Protein AF-A0A973CEZ8-F1 (afdb_monomer)

pLDDT: mean 87.8, std 6.76, range [47.62, 94.81]

Sequence (241 aa):
MEDWKFYVILIGVVAALVGIYFREALKQAHIQKNASRRLIAYLNFWNKNILDWDVFSIVYVGEQWRDEILEACSKSGNTETILAIDEVYENKLKKLRDAIKNKDPNLKFDIQELSEKIKKLTPLFMGQFLDAQKVSKQNIIEGKTFISDEEAAALGVDVANRAIHIKLRLVSLIDNGTILLIHLSENREQLDISDYSDEIYQCVRVGVLMYQDFKPLKEQAEFVNTQSIFKLTLKNMVGGL

Radius of gyration: 24.84 Å; Cα contacts (8 Å, |Δi|>4): 196; chains: 1; bounding box: 61×34×85 Å

Foldseek 3Di:
DCVVVVVVVVVVVVVVVVVVLLVVLLVLLVLLQVLLVLQLVLLVVVVVVCVVVVVVVLLVLLQVLLVQLVVCCVPPVDPVSNVVSVVVSVVVLVVQLVCLLVVPVVPPDPPVVVLVVLVPCDPVNLVVLVVVLVVVLVCLQCCNNHHYLVSQVSLHDLSSVLSVLLSVLVNQLSVLVNVLSVVCNVCSPDDRRSVCSVSVSSNSVSSSNSSSSSVVNNVSSVVSNPDDSVRSSVCCSPPND

Structure (mmCIF, N/CA/C/O backbone):
data_AF-A0A973CEZ8-F1
#
_entry.id   AF-A0A973CEZ8-F1
#
loop_
_atom_site.group_PDB
_atom_site.id
_atom_site.type_symbol
_atom_site.label_atom_id
_atom_site.label_alt_id
_atom_site.label_comp_id
_atom_site.label_asym_id
_atom_site.label_entity_id
_atom_site.label_seq_id
_atom_site.pdbx_PDB_ins_code
_atom_site.Cartn_x
_atom_site.Cartn_y
_atom_site.Cartn_z
_atom_site.occupancy
_atom_site.B_iso_or_equiv
_atom_site.auth_seq_id
_atom_site.auth_comp_id
_atom_site.auth_asym_id
_atom_site.auth_atom_id
_atom_site.pdbx_PDB_model_num
ATOM 1 N N . MET A 1 1 ? 35.696 -7.881 -55.856 1.00 57.19 1 MET A N 1
ATOM 2 C CA . MET A 1 1 ? 34.235 -7.687 -56.055 1.00 57.19 1 MET A CA 1
ATOM 3 C C . MET A 1 1 ? 33.410 -8.455 -55.004 1.00 57.19 1 MET A C 1
ATOM 5 O O . MET A 1 1 ? 32.237 -8.731 -55.237 1.00 57.19 1 MET A O 1
ATOM 9 N N . GLU A 1 2 ? 34.000 -8.777 -53.843 1.00 63.28 2 GLU A N 1
ATOM 10 C CA . GLU A 1 2 ? 33.396 -9.622 -52.794 1.00 63.28 2 GLU A CA 1
ATOM 11 C C . GLU A 1 2 ? 33.109 -8.855 -51.491 1.00 63.28 2 GLU A C 1
ATOM 13 O O . GLU A 1 2 ? 32.200 -9.232 -50.756 1.00 63.28 2 GLU A O 1
ATOM 18 N N . ASP A 1 3 ? 33.774 -7.719 -51.259 1.00 74.75 3 ASP A N 1
ATOM 19 C CA . ASP A 1 3 ? 33.666 -6.958 -50.004 1.00 74.75 3 ASP A CA 1
ATOM 20 C C . ASP A 1 3 ? 32.258 -6.399 -49.749 1.00 74.75 3 ASP A C 1
ATOM 22 O O . ASP A 1 3 ? 31.767 -6.409 -48.623 1.00 74.75 3 ASP A O 1
ATOM 26 N N . TRP A 1 4 ? 31.540 -5.978 -50.797 1.00 85.69 4 TRP A N 1
ATOM 27 C CA . TRP A 1 4 ? 30.185 -5.429 -50.654 1.00 85.69 4 TRP A CA 1
ATOM 28 C C . TRP A 1 4 ? 29.174 -6.463 -50.135 1.00 85.69 4 TRP A C 1
ATOM 30 O O . TRP A 1 4 ? 28.251 -6.100 -49.408 1.00 85.69 4 TRP A O 1
ATOM 40 N N . LYS A 1 5 ? 29.360 -7.754 -50.452 1.00 85.38 5 LYS A N 1
ATOM 41 C CA . LYS A 1 5 ? 28.493 -8.834 -49.953 1.00 85.38 5 LYS A CA 1
ATOM 42 C C . LYS A 1 5 ? 28.674 -9.019 -48.451 1.00 85.38 5 LYS A C 1
ATOM 44 O O . LYS A 1 5 ? 27.689 -9.199 -47.741 1.00 85.38 5 LYS A O 1
ATOM 49 N N . PHE A 1 6 ? 29.914 -8.919 -47.972 1.00 85.75 6 PHE A N 1
ATOM 50 C CA . PHE A 1 6 ? 30.220 -8.970 -46.547 1.00 85.75 6 PHE A CA 1
ATOM 51 C C . PHE A 1 6 ? 29.560 -7.807 -45.792 1.00 85.75 6 PHE A C 1
ATOM 53 O O . PHE A 1 6 ? 28.888 -8.041 -44.789 1.00 85.75 6 PHE A O 1
ATOM 60 N N . TYR A 1 7 ? 29.643 -6.575 -46.312 1.00 88.06 7 TYR A N 1
ATOM 61 C CA . TYR A 1 7 ? 28.965 -5.419 -45.708 1.00 88.06 7 TYR A CA 1
ATOM 62 C C . TYR A 1 7 ? 27.437 -5.554 -45.703 1.00 88.06 7 TYR A C 1
ATOM 64 O O . TYR A 1 7 ? 26.807 -5.230 -44.700 1.00 88.06 7 TYR A O 1
ATOM 72 N N . VAL A 1 8 ? 26.826 -6.067 -46.776 1.00 89.81 8 VAL A N 1
ATOM 73 C CA . VAL A 1 8 ? 25.369 -6.293 -46.827 1.00 89.81 8 VAL A CA 1
ATOM 74 C C . VAL A 1 8 ? 24.929 -7.341 -45.802 1.00 89.81 8 VAL A C 1
ATOM 76 O O . VAL A 1 8 ? 23.934 -7.130 -45.109 1.00 89.81 8 VAL A O 1
ATOM 79 N N . ILE A 1 9 ? 25.680 -8.438 -45.658 1.00 89.31 9 ILE A N 1
ATOM 80 C CA . ILE A 1 9 ? 25.405 -9.460 -44.638 1.00 89.31 9 ILE A CA 1
ATOM 81 C C . ILE A 1 9 ? 25.546 -8.859 -43.235 1.00 89.31 9 ILE A C 1
ATOM 83 O O . ILE A 1 9 ? 24.659 -9.047 -42.405 1.00 89.31 9 ILE A O 1
ATOM 87 N N . LEU A 1 10 ? 26.608 -8.087 -42.979 1.00 90.81 10 LEU A N 1
ATOM 88 C CA . LEU A 1 10 ? 26.833 -7.425 -41.692 1.00 90.81 10 LEU A CA 1
ATOM 89 C C . LEU A 1 10 ? 25.697 -6.446 -41.348 1.00 90.81 10 LEU A C 1
ATOM 91 O O . LEU A 1 10 ? 25.160 -6.499 -40.244 1.00 90.81 10 LEU A O 1
ATOM 95 N N . ILE A 1 11 ? 25.276 -5.605 -42.299 1.00 92.00 11 ILE A N 1
ATOM 96 C CA . ILE A 1 11 ? 24.132 -4.691 -42.130 1.00 92.00 11 ILE A CA 1
ATOM 97 C C . ILE A 1 11 ? 22.848 -5.481 -41.858 1.00 92.00 11 ILE A C 1
ATOM 99 O O . ILE A 1 11 ? 22.083 -5.104 -40.974 1.00 92.00 11 ILE A O 1
ATOM 103 N N . GLY A 1 12 ? 22.621 -6.589 -42.570 1.00 91.88 12 GLY A N 1
ATOM 104 C CA . GLY A 1 12 ? 21.465 -7.460 -42.355 1.00 91.88 12 GLY A CA 1
ATOM 105 C C . GLY A 1 12 ? 21.430 -8.065 -40.949 1.00 91.88 12 GLY A C 1
ATOM 106 O O . GLY A 1 12 ? 20.385 -8.042 -40.300 1.00 91.88 12 GLY A O 1
ATOM 107 N N . VAL A 1 13 ? 22.573 -8.540 -40.444 1.00 91.81 13 VAL A N 1
ATOM 108 C CA . VAL A 1 13 ? 22.702 -9.066 -39.073 1.00 91.81 13 VAL A CA 1
ATOM 109 C C . VAL A 1 13 ? 22.460 -7.966 -38.039 1.00 91.81 13 VAL A C 1
ATOM 111 O O . VAL A 1 13 ? 21.684 -8.168 -37.105 1.00 91.81 13 VAL A O 1
ATOM 114 N N . VAL A 1 14 ? 23.059 -6.785 -38.216 1.00 90.75 14 VAL A N 1
ATOM 115 C CA . VAL A 1 14 ? 22.855 -5.642 -37.310 1.00 90.75 14 VAL A CA 1
ATOM 116 C C . VAL A 1 14 ? 21.388 -5.202 -37.307 1.00 90.75 14 VAL A C 1
ATOM 118 O O . VAL A 1 14 ? 20.806 -5.030 -36.237 1.00 90.75 14 VAL A O 1
ATOM 121 N N . ALA A 1 15 ? 20.754 -5.089 -38.476 1.00 90.25 15 ALA A N 1
ATOM 122 C CA . ALA A 1 15 ? 19.335 -4.758 -38.589 1.00 90.25 15 ALA A CA 1
ATOM 123 C C . ALA A 1 15 ? 18.437 -5.809 -37.917 1.00 90.25 15 ALA A C 1
ATOM 125 O O . ALA A 1 15 ? 17.480 -5.442 -37.233 1.00 90.25 15 ALA A O 1
ATOM 126 N N . ALA A 1 16 ? 18.753 -7.101 -38.055 1.00 91.00 16 ALA A N 1
ATOM 127 C CA . ALA A 1 16 ? 18.018 -8.170 -37.384 1.00 91.00 16 ALA A CA 1
ATOM 128 C C . ALA A 1 16 ? 18.137 -8.076 -35.853 1.00 91.00 16 ALA A C 1
ATOM 130 O O . ALA A 1 16 ? 17.125 -8.171 -35.157 1.00 91.00 16 ALA A O 1
ATOM 131 N N . LEU A 1 17 ? 19.342 -7.826 -35.328 1.00 88.25 17 LEU A N 1
ATOM 132 C CA . LEU A 1 17 ? 19.569 -7.637 -33.890 1.00 88.25 17 LEU A CA 1
ATOM 133 C C . LEU A 1 17 ? 18.809 -6.420 -33.348 1.00 88.25 17 LEU A C 1
ATOM 135 O O . LEU A 1 17 ? 18.120 -6.530 -32.333 1.00 88.25 17 LEU A O 1
ATOM 139 N N . VAL A 1 18 ? 18.862 -5.286 -34.055 1.00 88.81 18 VAL A N 1
ATOM 140 C CA . VAL A 1 18 ? 18.096 -4.082 -33.692 1.00 88.81 18 VAL A CA 1
ATOM 141 C C . VAL A 1 18 ? 16.591 -4.358 -33.735 1.00 88.81 18 VAL A C 1
ATOM 143 O O . VAL A 1 18 ? 15.871 -3.941 -32.831 1.00 88.81 18 VAL A O 1
ATOM 146 N N . GLY A 1 19 ? 16.107 -5.095 -34.738 1.00 89.75 19 GLY A N 1
ATOM 147 C CA . GLY A 1 19 ? 14.697 -5.471 -34.858 1.00 89.75 19 GLY A CA 1
ATOM 148 C C . GLY A 1 19 ? 14.205 -6.355 -33.709 1.00 89.75 19 GLY A C 1
ATOM 149 O O . GLY A 1 19 ? 13.120 -6.118 -33.174 1.00 89.75 19 GLY A O 1
ATOM 150 N N . ILE A 1 20 ? 15.007 -7.339 -33.284 1.00 90.19 20 ILE A N 1
ATOM 151 C CA . ILE A 1 20 ? 14.706 -8.183 -32.115 1.00 90.19 20 ILE A CA 1
ATOM 152 C C . ILE A 1 20 ? 14.650 -7.328 -30.848 1.00 90.19 20 ILE A C 1
ATOM 154 O O . ILE A 1 20 ? 13.694 -7.429 -30.078 1.00 90.19 20 ILE A O 1
ATOM 158 N N . TYR A 1 21 ? 15.637 -6.452 -30.660 1.00 89.06 21 TYR A N 1
ATOM 159 C CA . TYR A 1 21 ? 15.709 -5.592 -29.484 1.00 89.06 21 TYR A CA 1
ATOM 160 C C . TYR A 1 21 ? 14.536 -4.603 -29.413 1.00 89.06 21 TYR A C 1
ATOM 162 O O . TYR A 1 21 ? 13.887 -4.477 -28.375 1.00 89.06 21 TYR A O 1
ATOM 170 N N . PHE A 1 22 ? 14.183 -3.977 -30.540 1.00 91.81 22 PHE A N 1
ATOM 171 C CA . PHE A 1 22 ? 13.009 -3.109 -30.647 1.00 91.81 22 PHE A CA 1
ATOM 172 C C . PHE A 1 22 ? 11.711 -3.863 -30.330 1.00 91.81 22 PHE A C 1
ATOM 174 O O . PHE A 1 22 ? 10.849 -3.341 -29.624 1.00 91.81 22 PHE A O 1
ATOM 181 N N . ARG A 1 23 ? 11.567 -5.103 -30.819 1.00 91.81 23 ARG A N 1
ATOM 182 C CA . ARG A 1 23 ? 10.387 -5.935 -30.550 1.00 91.81 23 ARG A CA 1
ATOM 183 C C . ARG A 1 23 ? 10.225 -6.233 -29.059 1.00 91.81 23 ARG A C 1
ATOM 185 O O . ARG A 1 23 ? 9.105 -6.137 -28.557 1.00 91.81 23 ARG A O 1
ATOM 192 N N . GLU A 1 24 ? 11.304 -6.579 -28.360 1.00 91.19 24 GLU A N 1
ATOM 193 C CA . GLU A 1 24 ? 11.229 -6.859 -26.921 1.00 91.19 24 GLU A CA 1
ATOM 194 C C . GLU A 1 24 ? 10.962 -5.580 -26.116 1.00 91.19 24 GLU A C 1
ATOM 196 O O . GLU A 1 24 ? 10.083 -5.568 -25.255 1.00 91.19 24 GLU A O 1
ATOM 201 N N . ALA A 1 25 ? 11.607 -4.465 -26.475 1.00 91.44 25 ALA A N 1
ATOM 202 C CA . ALA A 1 25 ? 11.349 -3.165 -25.857 1.00 91.44 25 ALA A CA 1
ATOM 203 C C . ALA A 1 25 ? 9.893 -2.697 -26.050 1.00 91.44 25 ALA A C 1
ATOM 205 O O . ALA A 1 25 ? 9.283 -2.148 -25.125 1.00 91.44 25 ALA A O 1
ATOM 206 N N . LEU A 1 26 ? 9.316 -2.952 -27.230 1.00 93.50 26 LEU A N 1
ATOM 207 C CA . LEU A 1 26 ? 7.916 -2.659 -27.538 1.00 93.50 26 LEU A CA 1
ATOM 208 C C . LEU A 1 26 ? 6.972 -3.517 -26.691 1.00 93.50 26 LEU A C 1
ATOM 210 O O . LEU A 1 26 ? 5.998 -3.012 -26.127 1.00 93.50 26 LEU A O 1
ATOM 214 N N . LYS A 1 27 ? 7.266 -4.814 -26.567 1.00 93.44 27 LYS A N 1
ATOM 215 C CA . LYS A 1 27 ? 6.505 -5.733 -25.714 1.00 93.44 27 LYS A CA 1
ATOM 216 C C . LYS A 1 27 ? 6.546 -5.285 -24.250 1.00 93.44 27 LYS A C 1
ATOM 218 O O . LYS A 1 27 ? 5.492 -5.199 -23.620 1.00 93.44 27 LYS A O 1
ATOM 223 N N . GLN A 1 28 ? 7.721 -4.922 -23.734 1.00 92.38 28 GLN A N 1
ATOM 224 C CA . GLN A 1 28 ? 7.878 -4.388 -22.378 1.00 92.38 28 GLN A CA 1
ATOM 225 C C . GLN A 1 28 ? 7.093 -3.082 -22.180 1.00 92.38 28 GLN A C 1
ATOM 227 O O . GLN A 1 28 ? 6.421 -2.923 -21.163 1.00 92.38 28 GLN A O 1
ATOM 232 N N . ALA A 1 29 ? 7.087 -2.183 -23.170 1.00 93.69 29 ALA A N 1
ATOM 233 C CA . ALA A 1 29 ? 6.310 -0.943 -23.119 1.00 93.69 29 ALA A CA 1
ATOM 234 C C . ALA A 1 29 ? 4.793 -1.197 -23.021 1.00 93.69 29 ALA A C 1
ATOM 236 O O . ALA A 1 29 ? 4.088 -0.500 -22.287 1.00 93.69 29 ALA A O 1
ATOM 237 N N . HIS A 1 30 ? 4.276 -2.210 -23.724 1.00 94.25 30 HIS A N 1
ATOM 238 C CA . HIS A 1 30 ? 2.878 -2.627 -23.591 1.00 94.25 30 HIS A CA 1
ATOM 239 C C . HIS A 1 30 ? 2.568 -3.202 -22.203 1.00 94.25 30 HIS A C 1
ATOM 241 O O . HIS A 1 30 ? 1.535 -2.852 -21.627 1.00 94.25 30 HIS A O 1
ATOM 247 N N . ILE A 1 31 ? 3.458 -4.037 -21.655 1.00 94.00 31 ILE A N 1
ATOM 248 C CA . ILE A 1 31 ? 3.319 -4.598 -20.301 1.00 94.00 31 ILE A CA 1
ATOM 249 C C . ILE A 1 31 ? 3.287 -3.469 -19.266 1.00 94.00 31 ILE A C 1
ATOM 251 O O . ILE A 1 31 ? 2.327 -3.376 -18.505 1.00 94.00 31 ILE A O 1
ATOM 255 N N . GLN A 1 32 ? 4.261 -2.555 -19.308 1.00 93.88 32 GLN A N 1
ATOM 256 C CA . GLN A 1 32 ? 4.322 -1.368 -18.448 1.00 93.88 32 GLN A CA 1
ATOM 257 C C . GLN A 1 32 ? 3.034 -0.552 -18.517 1.00 93.88 32 GLN A C 1
ATOM 259 O O . GLN A 1 32 ? 2.461 -0.192 -17.492 1.00 93.88 32 GLN A O 1
ATOM 264 N N . LYS A 1 33 ? 2.533 -0.283 -19.726 1.00 94.50 33 LYS A N 1
ATOM 265 C CA . LYS A 1 33 ? 1.323 0.524 -19.896 1.00 94.50 33 LYS A CA 1
ATOM 266 C C . LYS A 1 33 ? 0.075 -0.160 -19.335 1.00 94.50 33 LYS A C 1
ATOM 268 O O . LYS A 1 33 ? -0.774 0.509 -18.748 1.00 94.50 33 LYS A O 1
ATOM 273 N N . ASN A 1 34 ? -0.041 -1.475 -19.492 1.00 93.75 34 ASN A N 1
ATOM 274 C CA . ASN A 1 34 ? -1.154 -2.236 -18.928 1.00 93.75 34 ASN A CA 1
ATOM 275 C C . ASN A 1 34 ? -1.068 -2.315 -17.397 1.00 93.75 34 ASN A C 1
ATOM 277 O O . ASN A 1 34 ? -2.062 -2.028 -16.728 1.00 93.75 34 ASN A O 1
ATOM 281 N N . ALA A 1 35 ? 0.114 -2.615 -16.852 1.00 93.44 35 ALA A N 1
ATOM 282 C CA . ALA A 1 35 ? 0.370 -2.654 -15.413 1.00 93.44 35 ALA A CA 1
ATOM 283 C C . ALA A 1 35 ? 0.061 -1.302 -14.749 1.00 93.44 35 ALA A C 1
ATOM 285 O O . ALA A 1 35 ? -0.693 -1.236 -13.781 1.00 93.44 35 ALA A O 1
ATOM 286 N N . SER A 1 36 ? 0.549 -0.204 -15.336 1.00 94.12 36 SER A N 1
ATOM 287 C CA . SER A 1 36 ? 0.280 1.169 -14.892 1.00 94.12 36 SER A CA 1
ATOM 288 C C . SER A 1 36 ? -1.221 1.482 -14.851 1.00 94.12 36 SER A C 1
ATOM 290 O O . SER A 1 36 ? -1.720 1.993 -13.850 1.00 94.12 36 SER A O 1
ATOM 292 N N . ARG A 1 37 ? -1.980 1.129 -15.896 1.00 93.31 37 ARG A N 1
ATOM 293 C CA . ARG A 1 37 ? -3.436 1.359 -15.934 1.00 93.31 37 ARG A CA 1
ATOM 294 C C . ARG A 1 37 ? -4.179 0.578 -14.858 1.00 93.31 37 ARG A C 1
ATOM 296 O O . ARG A 1 37 ? -5.066 1.140 -14.217 1.00 93.31 37 ARG A O 1
ATOM 303 N N . ARG A 1 38 ? -3.823 -0.696 -14.657 1.00 92.44 38 ARG A N 1
ATOM 304 C CA . ARG A 1 38 ? -4.397 -1.530 -13.5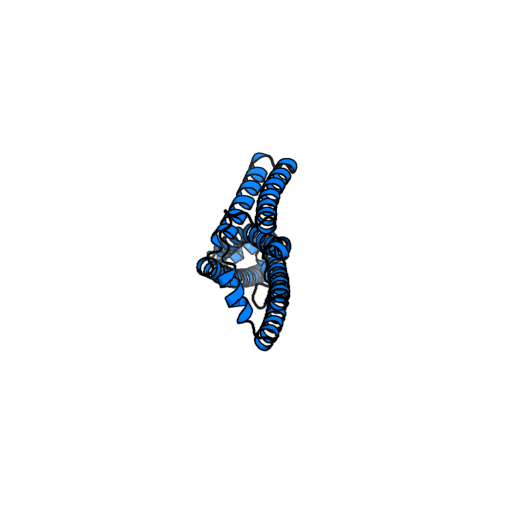89 1.00 92.44 38 ARG A CA 1
ATOM 305 C C . ARG A 1 38 ? -4.101 -0.932 -12.216 1.00 92.44 38 ARG A C 1
ATOM 307 O O . ARG A 1 38 ? -5.016 -0.793 -11.408 1.00 92.44 38 ARG A O 1
ATOM 314 N N . LEU A 1 39 ? -2.854 -0.521 -11.989 1.00 92.75 39 LEU A N 1
ATOM 315 C CA . LEU A 1 39 ? -2.424 0.113 -10.748 1.00 92.75 39 LEU A CA 1
ATOM 316 C C . LEU A 1 39 ? -3.189 1.419 -10.480 1.00 92.75 39 LEU A C 1
ATOM 318 O O . LEU A 1 39 ? -3.726 1.594 -9.392 1.00 92.75 39 LEU A O 1
ATOM 322 N N . ILE A 1 40 ? -3.330 2.300 -11.477 1.00 93.38 40 ILE A N 1
ATOM 323 C CA . ILE A 1 40 ? -4.118 3.539 -11.349 1.00 93.38 40 ILE A CA 1
ATOM 324 C C . ILE A 1 40 ? -5.581 3.235 -11.021 1.00 93.38 40 ILE A C 1
ATOM 326 O O . ILE A 1 40 ? -6.151 3.877 -10.142 1.00 93.38 40 ILE A O 1
ATOM 330 N N . ALA A 1 41 ? -6.202 2.276 -11.714 1.00 90.44 41 ALA A N 1
ATOM 331 C CA . ALA A 1 41 ? -7.596 1.912 -11.465 1.00 90.44 41 ALA A CA 1
ATOM 332 C C . ALA A 1 41 ? -7.801 1.454 -10.014 1.00 90.44 41 ALA A C 1
ATOM 334 O O . ALA A 1 41 ? -8.743 1.893 -9.354 1.00 90.44 41 ALA A O 1
ATOM 335 N N . TYR A 1 42 ? -6.875 0.642 -9.501 1.00 88.75 42 TYR A N 1
ATOM 336 C CA . TYR A 1 42 ? -6.881 0.204 -8.113 1.00 88.75 42 TYR A CA 1
ATOM 337 C C . TYR A 1 42 ? -6.713 1.363 -7.128 1.00 88.75 42 TYR A C 1
ATOM 339 O O . TYR A 1 42 ? -7.518 1.529 -6.213 1.00 88.75 42 TYR A O 1
ATOM 347 N N . LEU A 1 43 ? -5.682 2.188 -7.318 1.00 90.06 43 LEU A N 1
ATOM 348 C CA . LEU A 1 43 ? -5.405 3.309 -6.423 1.00 90.06 43 LEU A CA 1
ATOM 349 C C . LEU A 1 43 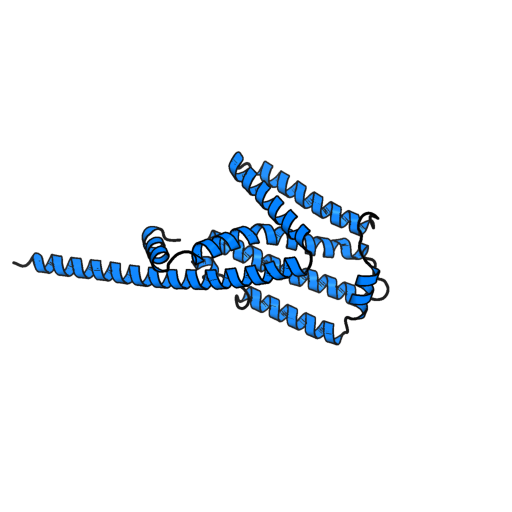? -6.559 4.319 -6.443 1.00 90.06 43 LEU A C 1
ATOM 351 O O . LEU A 1 43 ? -6.945 4.828 -5.400 1.00 90.06 43 LEU A O 1
ATOM 355 N N . ASN A 1 44 ? -7.193 4.559 -7.591 1.00 89.38 44 ASN A N 1
ATOM 356 C CA . ASN A 1 44 ? -8.371 5.424 -7.663 1.00 89.38 44 ASN A CA 1
ATOM 357 C C . ASN A 1 44 ? -9.597 4.827 -6.964 1.00 89.38 44 ASN A C 1
ATOM 359 O O . ASN A 1 44 ? -10.331 5.573 -6.317 1.00 89.38 44 ASN A O 1
ATOM 363 N N . PHE A 1 45 ? -9.808 3.510 -7.056 1.00 86.69 45 PHE A N 1
ATOM 364 C CA . PHE A 1 45 ? -10.867 2.828 -6.309 1.00 86.69 45 PHE A CA 1
ATOM 365 C C . PHE A 1 45 ? -10.707 3.051 -4.799 1.00 86.69 45 PHE A C 1
ATOM 367 O O . PHE A 1 45 ? -11.644 3.498 -4.140 1.00 86.69 45 PHE A O 1
ATOM 374 N N . TRP A 1 46 ? -9.504 2.837 -4.263 1.00 81.69 46 TRP A N 1
ATOM 375 C CA . TRP A 1 46 ? -9.240 3.075 -2.842 1.00 81.69 46 TRP A CA 1
ATOM 376 C C . TRP A 1 46 ? -9.294 4.547 -2.464 1.00 81.69 46 TRP A C 1
ATOM 378 O O . TRP A 1 46 ? -9.877 4.881 -1.439 1.00 81.69 46 TRP A O 1
ATOM 388 N N . ASN A 1 47 ? -8.770 5.434 -3.310 1.00 83.00 47 ASN A N 1
ATOM 389 C CA . ASN A 1 47 ? -8.820 6.869 -3.058 1.00 83.00 47 ASN A CA 1
ATOM 390 C C . ASN A 1 47 ? -10.257 7.393 -2.958 1.00 83.00 47 ASN A C 1
ATOM 392 O O . ASN A 1 47 ? -10.531 8.295 -2.177 1.00 83.00 47 ASN A O 1
ATOM 396 N N . LYS A 1 48 ? -11.187 6.814 -3.726 1.00 83.88 48 LYS A N 1
ATOM 397 C CA . LYS A 1 48 ? -12.610 7.121 -3.590 1.00 83.88 48 LYS A CA 1
ATOM 398 C C . LYS A 1 48 ? -13.167 6.624 -2.252 1.00 83.88 48 LYS A C 1
ATOM 400 O O . LYS A 1 48 ? -13.802 7.399 -1.549 1.00 83.88 48 LYS A O 1
ATOM 405 N N . ASN A 1 49 ? -12.873 5.381 -1.868 1.00 79.94 49 ASN A N 1
ATOM 406 C CA . ASN A 1 49 ? -13.359 4.819 -0.601 1.00 79.94 49 ASN A CA 1
ATOM 407 C C . ASN A 1 49 ? -12.857 5.600 0.626 1.00 79.94 49 ASN A C 1
ATOM 409 O O . ASN A 1 49 ? -13.578 5.725 1.605 1.00 79.94 49 ASN A O 1
ATOM 413 N N . ILE A 1 50 ? -11.650 6.169 0.568 1.00 76.12 50 ILE A N 1
ATOM 414 C CA . ILE A 1 50 ? -11.128 7.070 1.610 1.00 76.12 50 ILE A CA 1
ATOM 415 C C . ILE A 1 50 ? -12.045 8.267 1.832 1.00 76.12 50 ILE A C 1
ATOM 417 O O . ILE A 1 50 ? -12.325 8.616 2.977 1.00 76.12 50 ILE A O 1
ATOM 421 N N . LEU A 1 51 ? -12.467 8.905 0.736 1.00 74.38 51 LEU A N 1
ATOM 422 C CA . LEU A 1 51 ? -13.348 10.070 0.779 1.00 74.38 51 LEU A CA 1
ATOM 423 C C . LEU A 1 51 ? -14.722 9.678 1.324 1.00 74.38 51 LEU A C 1
ATOM 425 O O . LEU A 1 51 ? -15.295 10.415 2.119 1.00 74.38 51 LEU A O 1
ATOM 429 N N . ASP A 1 52 ? -15.212 8.501 0.936 1.00 77.31 52 ASP A N 1
ATOM 430 C CA . ASP A 1 52 ? -16.513 7.994 1.369 1.00 77.31 52 ASP A CA 1
ATOM 431 C C . ASP A 1 52 ? -16.519 7.562 2.854 1.00 77.31 52 ASP A C 1
ATOM 433 O O . ASP A 1 52 ? -17.572 7.578 3.490 1.00 77.31 52 ASP A O 1
ATOM 437 N N . TRP A 1 53 ? -15.369 7.173 3.424 1.00 77.88 53 TRP A N 1
ATOM 438 C CA . TRP A 1 53 ? -15.247 6.677 4.808 1.00 77.88 53 TRP A CA 1
ATOM 439 C C . TRP A 1 53 ? -14.707 7.700 5.816 1.00 77.88 53 TRP A C 1
ATOM 441 O O . TRP A 1 53 ? -14.501 7.345 6.973 1.00 77.88 53 TRP A O 1
ATOM 451 N N . ASP A 1 54 ? -14.463 8.941 5.390 1.00 78.00 54 ASP A N 1
ATOM 452 C CA . ASP A 1 54 ? -13.950 10.034 6.233 1.00 78.00 54 ASP A CA 1
ATOM 453 C C . ASP A 1 54 ? -12.648 9.692 6.992 1.00 78.00 54 ASP A C 1
ATOM 455 O O . ASP A 1 54 ? -12.370 10.157 8.095 1.00 78.00 54 ASP A O 1
ATOM 459 N N . VAL A 1 55 ? -11.787 8.869 6.384 1.00 80.75 55 VAL A N 1
ATOM 460 C CA . VAL A 1 55 ? -10.490 8.469 6.969 1.00 80.75 55 VAL A CA 1
ATOM 461 C C . VAL A 1 55 ? -9.355 9.433 6.597 1.00 80.75 55 VAL A C 1
ATOM 463 O O . VAL A 1 55 ? -8.179 9.060 6.588 1.00 80.75 55 VAL A O 1
ATOM 466 N N . PHE A 1 56 ? -9.688 10.695 6.299 1.00 82.19 56 PHE A N 1
ATOM 467 C CA . PHE A 1 56 ? -8.745 11.699 5.793 1.00 82.19 56 PHE A CA 1
ATOM 468 C C . PHE A 1 56 ? -7.573 11.948 6.748 1.00 82.19 56 PHE A C 1
ATOM 470 O O . PHE A 1 56 ? -6.438 12.106 6.304 1.00 82.19 56 PHE A O 1
ATOM 477 N N . SER A 1 57 ? -7.807 11.914 8.062 1.00 84.62 57 SER A N 1
ATOM 478 C CA . SER A 1 57 ? -6.742 12.093 9.055 1.00 84.62 57 SER A CA 1
ATOM 479 C C . SER A 1 57 ? -5.656 11.016 8.962 1.00 84.62 57 SER A C 1
ATOM 481 O O . SER A 1 57 ? -4.481 11.333 9.126 1.00 84.62 57 SER A O 1
ATOM 483 N N . ILE A 1 58 ? -6.018 9.764 8.656 1.00 85.88 58 ILE A N 1
ATOM 484 C CA . ILE A 1 58 ? -5.051 8.666 8.482 1.00 85.88 58 ILE A CA 1
ATOM 485 C C . ILE A 1 58 ? -4.175 8.932 7.254 1.00 85.88 58 ILE A C 1
ATOM 487 O O . ILE A 1 58 ? -2.955 8.769 7.317 1.00 85.88 58 ILE A O 1
ATOM 491 N N . VAL A 1 59 ? -4.794 9.387 6.161 1.00 86.25 59 VAL A N 1
ATOM 492 C CA . VAL A 1 59 ? -4.087 9.759 4.929 1.00 86.25 59 VAL A CA 1
ATOM 493 C C . VAL A 1 59 ? -3.129 10.908 5.191 1.00 86.25 59 VAL A C 1
ATOM 495 O O . VAL A 1 59 ? -1.940 10.786 4.919 1.00 86.25 59 VAL A O 1
ATOM 498 N N . TYR A 1 60 ? -3.636 11.992 5.775 1.00 89.00 60 TYR A N 1
ATOM 499 C CA . TYR A 1 60 ? -2.866 13.201 6.036 1.00 89.00 60 TYR A CA 1
ATOM 500 C C . TYR A 1 60 ? -1.634 12.921 6.902 1.00 89.00 60 TYR A C 1
ATOM 502 O O . TYR A 1 60 ? -0.531 13.328 6.549 1.00 89.00 60 TYR A O 1
ATOM 510 N N . VAL A 1 61 ? -1.794 12.170 7.999 1.00 90.75 61 VAL A N 1
ATOM 511 C CA . VAL A 1 61 ? -0.668 11.808 8.877 1.00 90.75 61 VAL A CA 1
ATOM 512 C C . VAL A 1 61 ? 0.357 10.944 8.138 1.00 90.75 61 VAL A C 1
ATOM 514 O O . VAL A 1 61 ? 1.556 11.163 8.297 1.00 90.75 61 VAL A O 1
ATOM 517 N N . GLY A 1 62 ? -0.090 9.988 7.317 1.00 90.62 62 GLY A N 1
ATOM 518 C CA . GLY A 1 62 ? 0.809 9.143 6.525 1.00 90.62 62 GLY A CA 1
ATOM 519 C C . GLY A 1 62 ? 1.589 9.926 5.469 1.00 90.62 62 GLY A C 1
ATOM 520 O O . GLY A 1 62 ? 2.792 9.717 5.305 1.00 90.62 62 GLY A O 1
ATOM 521 N N . GLU A 1 63 ? 0.930 10.862 4.784 1.00 90.38 63 GLU A N 1
ATOM 522 C CA . GLU A 1 63 ? 1.582 11.740 3.810 1.00 90.38 63 GLU A CA 1
ATOM 523 C C . GLU A 1 63 ? 2.575 12.695 4.470 1.00 90.38 63 GLU A C 1
ATOM 525 O O . GLU A 1 63 ? 3.695 12.823 3.980 1.00 90.38 63 GLU A O 1
ATOM 530 N N . GLN A 1 64 ? 2.198 13.307 5.595 1.00 93.19 64 GLN A N 1
ATOM 531 C CA . GLN A 1 64 ? 3.071 14.218 6.331 1.00 93.19 64 GLN A CA 1
ATOM 532 C C . GLN A 1 64 ? 4.327 13.499 6.843 1.00 93.19 64 GLN A C 1
ATOM 534 O O . GLN A 1 64 ? 5.435 14.006 6.679 1.00 93.19 64 GLN A O 1
ATOM 539 N N . TRP A 1 65 ? 4.171 12.291 7.398 1.00 93.88 65 TRP A N 1
ATOM 540 C CA . TRP A 1 65 ? 5.304 11.478 7.847 1.00 93.88 65 TRP A CA 1
ATOM 541 C C . TRP A 1 65 ? 6.268 11.183 6.693 1.00 93.88 65 TRP A C 1
ATOM 543 O O . TRP A 1 65 ? 7.474 11.392 6.822 1.00 93.88 65 TRP A O 1
ATOM 553 N N . ARG A 1 66 ? 5.747 10.769 5.531 1.00 90.94 66 ARG A N 1
ATOM 554 C CA . ARG A 1 66 ? 6.575 10.561 4.334 1.00 90.94 66 ARG A CA 1
ATOM 555 C C . ARG A 1 66 ? 7.322 11.834 3.942 1.00 90.94 66 ARG A C 1
ATOM 557 O O . ARG A 1 66 ? 8.516 11.765 3.664 1.00 90.94 66 ARG A O 1
ATOM 564 N N . ASP A 1 67 ? 6.623 12.961 3.859 1.00 91.81 67 ASP A N 1
ATOM 565 C CA . ASP A 1 67 ? 7.209 14.208 3.364 1.00 91.81 67 ASP A CA 1
ATOM 566 C C . ASP A 1 67 ? 8.343 14.698 4.267 1.00 91.81 67 ASP A C 1
ATOM 568 O O . ASP A 1 67 ? 9.396 15.079 3.758 1.00 91.81 67 ASP A O 1
ATOM 572 N N . GLU A 1 68 ? 8.195 14.568 5.586 1.00 92.12 68 GLU A N 1
ATOM 573 C CA . GLU A 1 68 ? 9.265 14.878 6.540 1.00 92.12 68 GLU A CA 1
ATOM 574 C C . GLU A 1 68 ? 10.473 13.931 6.392 1.00 92.12 68 GLU A C 1
ATOM 576 O O . GLU A 1 68 ? 11.617 14.392 6.422 1.00 92.12 68 GLU A O 1
ATOM 581 N N . ILE A 1 69 ? 10.254 12.627 6.155 1.00 89.94 69 ILE A N 1
ATOM 582 C CA . ILE A 1 69 ? 11.348 11.679 5.861 1.00 89.94 69 ILE A CA 1
ATOM 583 C C . ILE A 1 69 ? 12.072 12.067 4.567 1.00 89.94 69 ILE A C 1
ATOM 585 O O . ILE A 1 69 ? 13.302 12.106 4.532 1.00 89.94 69 ILE A O 1
ATOM 589 N N . LEU A 1 70 ? 11.332 12.352 3.491 1.00 88.19 70 LEU A N 1
ATOM 590 C CA . LEU A 1 70 ? 11.917 12.730 2.200 1.00 88.19 70 LEU A CA 1
ATOM 591 C C . LEU A 1 70 ? 12.716 14.031 2.311 1.00 88.19 70 LEU A C 1
ATOM 593 O O . LEU A 1 70 ? 13.817 14.134 1.762 1.00 88.19 70 LEU A O 1
ATOM 597 N N . GLU A 1 71 ? 12.194 15.003 3.056 1.00 89.12 71 GLU A N 1
ATOM 598 C CA . GLU A 1 71 ? 12.884 16.254 3.341 1.00 89.12 71 GLU A CA 1
ATOM 599 C C . GLU A 1 71 ? 14.190 16.005 4.111 1.00 89.12 71 GLU A C 1
ATOM 601 O O . GLU A 1 71 ? 15.241 16.517 3.712 1.00 89.12 71 GLU A O 1
ATOM 606 N N . ALA A 1 72 ? 14.168 15.164 5.149 1.00 87.50 72 ALA A N 1
ATOM 607 C CA . ALA A 1 72 ? 15.365 14.791 5.904 1.00 87.50 72 ALA A CA 1
ATOM 608 C C . ALA A 1 72 ? 16.415 14.079 5.030 1.00 87.50 72 ALA A C 1
ATOM 610 O O . ALA A 1 72 ? 17.596 14.445 5.057 1.00 87.50 72 ALA A O 1
ATOM 611 N N . CYS A 1 73 ? 15.982 13.132 4.191 1.00 86.19 73 CYS A N 1
ATOM 612 C CA . CYS A 1 73 ? 16.839 12.460 3.213 1.00 86.19 73 CYS A CA 1
ATOM 613 C C . CYS A 1 73 ? 17.502 13.456 2.252 1.00 86.19 73 CYS A C 1
ATOM 615 O O . CYS A 1 73 ? 18.685 13.320 1.954 1.00 86.19 73 CYS A O 1
ATOM 617 N N . SER A 1 74 ? 16.763 14.473 1.796 1.00 85.44 74 SER A N 1
ATOM 618 C CA . SER A 1 74 ? 17.276 15.476 0.853 1.00 85.44 74 SER A CA 1
ATOM 619 C C . SER A 1 74 ? 18.282 16.455 1.471 1.00 85.44 74 SER A C 1
ATOM 621 O O . SER A 1 74 ? 19.173 16.937 0.772 1.00 85.44 74 SER A O 1
ATOM 623 N N . LYS A 1 75 ? 18.150 16.759 2.771 1.00 81.06 75 LYS A N 1
ATOM 624 C CA . LYS A 1 75 ? 18.948 17.785 3.460 1.00 81.06 75 LYS A CA 1
ATOM 625 C C . LYS A 1 75 ? 20.256 17.261 4.039 1.00 81.06 75 LYS A C 1
ATOM 627 O O . LYS A 1 75 ? 21.272 17.943 3.936 1.00 81.06 75 LYS A O 1
ATOM 632 N N . SER A 1 76 ? 20.224 16.107 4.703 1.00 69.69 76 SER A N 1
ATOM 633 C CA . SER A 1 76 ? 21.381 15.598 5.455 1.00 69.69 76 SER A CA 1
ATOM 634 C C . SER A 1 76 ? 21.720 14.146 5.142 1.00 69.69 76 SER A C 1
ATOM 636 O O . SER A 1 76 ? 22.866 13.750 5.340 1.00 69.69 76 SER A O 1
ATOM 638 N N . GLY A 1 77 ? 20.742 13.346 4.698 1.00 73.12 77 GLY A N 1
ATOM 639 C CA . GLY A 1 77 ? 20.899 11.896 4.555 1.00 73.12 77 GLY A CA 1
ATOM 640 C C . GLY A 1 77 ? 21.255 11.182 5.868 1.00 73.12 77 GLY A C 1
ATOM 641 O O . GLY A 1 77 ? 21.666 10.025 5.830 1.00 73.12 77 GLY A O 1
ATOM 642 N N . ASN A 1 78 ? 21.143 11.855 7.023 1.00 83.38 78 ASN A N 1
ATOM 643 C CA . ASN A 1 78 ? 21.524 11.287 8.312 1.00 83.38 78 ASN A CA 1
ATOM 644 C C . ASN A 1 78 ? 20.423 10.350 8.825 1.00 83.38 78 ASN A C 1
ATOM 646 O O . ASN A 1 78 ? 19.308 10.785 9.123 1.00 83.38 78 ASN A O 1
ATOM 650 N N . THR A 1 79 ? 20.773 9.076 8.994 1.00 87.00 79 THR A N 1
ATOM 651 C CA . THR A 1 79 ? 19.913 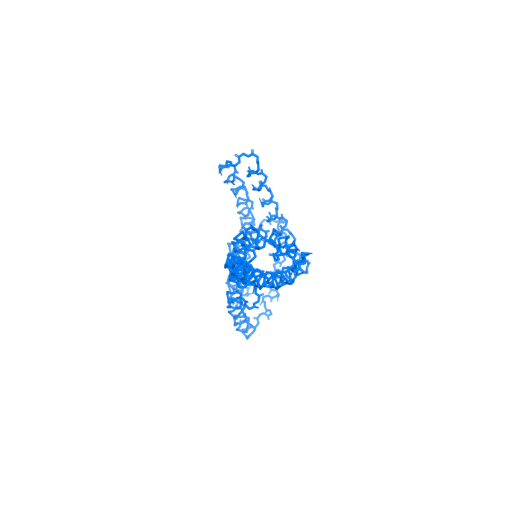8.036 9.567 1.00 87.00 79 THR A CA 1
ATOM 652 C C . THR A 1 79 ? 19.340 8.426 10.930 1.00 87.00 79 THR A C 1
ATOM 654 O O . THR A 1 79 ? 18.177 8.140 11.194 1.00 87.00 79 THR A O 1
ATOM 657 N N . GLU A 1 80 ? 20.097 9.122 11.783 1.00 88.00 80 GLU A N 1
ATOM 658 C CA . GLU A 1 80 ? 19.606 9.553 13.101 1.00 88.00 80 GLU A CA 1
ATOM 659 C C . GLU A 1 80 ? 18.426 10.524 12.987 1.00 88.00 80 GLU A C 1
ATOM 661 O O . GLU A 1 80 ? 17.482 10.454 13.769 1.00 88.00 80 GLU A O 1
ATOM 666 N N . THR A 1 81 ? 18.446 11.410 11.985 1.00 87.38 81 THR A N 1
ATOM 667 C CA . THR A 1 81 ? 17.344 12.349 11.739 1.00 87.38 81 THR A CA 1
ATOM 668 C C . THR A 1 81 ? 16.088 11.612 11.281 1.00 87.38 81 THR A C 1
ATOM 670 O O . THR A 1 81 ? 14.996 11.931 11.742 1.00 87.38 81 THR A O 1
ATOM 673 N N . ILE A 1 82 ? 16.240 10.600 10.423 1.00 88.69 82 ILE A N 1
ATOM 674 C CA . ILE A 1 82 ? 15.122 9.766 9.957 1.00 88.69 82 ILE A CA 1
ATOM 675 C C . ILE A 1 82 ? 14.513 8.994 11.136 1.00 88.69 82 ILE A C 1
ATOM 677 O O . ILE A 1 82 ? 13.302 9.038 11.335 1.00 88.69 82 ILE A O 1
ATOM 681 N N . LEU A 1 83 ? 15.351 8.367 11.969 1.00 90.38 83 LEU A N 1
ATOM 682 C CA . LEU A 1 83 ? 14.899 7.631 13.154 1.00 90.38 83 LEU A CA 1
ATOM 683 C C . LEU A 1 83 ? 14.178 8.533 14.164 1.00 90.38 83 LEU A C 1
ATOM 685 O O . LEU A 1 83 ? 13.180 8.119 14.748 1.00 90.38 83 LEU A O 1
ATOM 689 N N . ALA A 1 84 ? 14.644 9.771 14.349 1.00 92.19 84 ALA A N 1
ATOM 690 C CA . ALA A 1 84 ? 13.977 10.735 15.221 1.00 92.19 84 ALA A CA 1
ATOM 691 C C . ALA A 1 84 ? 12.577 11.116 14.702 1.00 92.19 84 ALA A C 1
ATOM 693 O O . ALA A 1 84 ? 11.644 11.246 15.494 1.00 92.19 84 ALA A O 1
ATOM 694 N N . ILE A 1 85 ? 12.408 11.265 13.381 1.00 91.81 85 ILE A N 1
ATOM 695 C CA . ILE A 1 85 ? 11.092 11.508 12.765 1.00 91.81 85 ILE A CA 1
ATOM 696 C C . ILE A 1 85 ? 10.179 10.300 12.992 1.00 91.81 85 ILE A C 1
ATOM 698 O O . ILE A 1 85 ? 9.053 10.469 13.464 1.00 91.81 85 ILE A O 1
ATOM 702 N N . ASP A 1 86 ? 10.671 9.087 12.732 1.00 91.75 86 ASP A N 1
ATOM 703 C CA . ASP A 1 86 ? 9.910 7.857 12.972 1.00 91.75 86 ASP A CA 1
ATOM 704 C C . ASP A 1 86 ? 9.447 7.753 14.427 1.00 91.75 86 ASP A C 1
ATOM 706 O O . ASP A 1 86 ? 8.277 7.469 14.694 1.00 91.75 86 ASP A O 1
ATOM 710 N N . GLU A 1 87 ? 10.326 8.062 15.381 1.00 94.00 87 GLU A N 1
ATOM 711 C CA . GLU A 1 87 ? 9.987 8.057 16.800 1.00 94.00 87 GLU A CA 1
ATOM 712 C C . GLU A 1 87 ? 8.891 9.080 17.140 1.00 94.00 87 GLU A C 1
ATOM 714 O O . GLU A 1 87 ? 7.971 8.772 17.904 1.00 94.00 87 GLU A O 1
ATOM 719 N N . VAL A 1 88 ? 8.931 10.283 16.555 1.00 94.81 88 VAL A N 1
ATOM 720 C CA . VAL A 1 88 ? 7.892 11.306 16.755 1.00 94.81 88 VAL A CA 1
ATOM 721 C C . VAL A 1 88 ? 6.524 10.796 16.304 1.00 94.81 88 VAL A C 1
ATOM 723 O O . VAL A 1 88 ? 5.544 10.947 17.043 1.00 94.81 88 VAL A O 1
ATOM 726 N N . TYR A 1 89 ? 6.433 10.189 15.120 1.00 94.06 89 TYR A N 1
ATOM 727 C CA . TYR A 1 89 ? 5.162 9.689 14.591 1.00 94.06 89 TYR A CA 1
ATOM 728 C C . TYR A 1 89 ? 4.666 8.446 15.327 1.00 94.06 89 TYR A C 1
ATOM 730 O O . TYR A 1 89 ? 3.491 8.392 15.699 1.00 94.06 89 TYR A O 1
ATOM 738 N N . GLU A 1 90 ? 5.549 7.499 15.642 1.00 93.94 90 GLU A N 1
ATOM 739 C CA . GLU A 1 90 ? 5.200 6.345 16.476 1.00 93.94 90 GLU A CA 1
ATOM 740 C C . GLU A 1 90 ? 4.713 6.795 17.864 1.00 93.94 90 GLU A C 1
ATOM 742 O O . GLU A 1 90 ? 3.721 6.279 18.378 1.00 93.94 90 GLU A O 1
ATOM 747 N N . ASN A 1 91 ? 5.320 7.827 18.458 1.00 94.38 91 ASN A N 1
ATOM 748 C CA . ASN A 1 91 ? 4.853 8.391 19.725 1.00 94.38 91 ASN A CA 1
ATOM 749 C C . ASN A 1 91 ? 3.501 9.112 19.597 1.00 94.38 91 ASN A C 1
ATOM 751 O O . ASN A 1 91 ? 2.677 9.008 20.508 1.00 94.38 91 ASN A O 1
ATOM 755 N N . LYS A 1 92 ? 3.221 9.807 18.483 1.00 92.25 92 LYS A N 1
ATOM 756 C CA . LYS A 1 92 ? 1.881 10.371 18.209 1.00 92.25 92 LYS A CA 1
ATOM 757 C C . LYS A 1 92 ? 0.821 9.265 18.147 1.00 92.25 92 LYS A C 1
ATOM 759 O O . LYS A 1 92 ? -0.239 9.406 18.754 1.00 92.25 92 LYS A O 1
ATOM 764 N N . LEU A 1 93 ? 1.118 8.153 17.474 1.00 92.38 93 LEU A N 1
ATOM 765 C CA . LEU A 1 93 ? 0.208 7.007 17.380 1.00 92.38 93 LEU A CA 1
ATOM 766 C C . LEU A 1 93 ? 0.028 6.301 18.733 1.00 92.38 93 LEU A C 1
ATOM 768 O O . LEU A 1 93 ? -1.092 5.943 19.096 1.00 92.38 93 LEU A O 1
ATOM 772 N N . LYS A 1 94 ? 1.092 6.157 19.532 1.00 94.00 94 LYS A N 1
ATOM 773 C CA . LYS A 1 94 ? 0.991 5.616 20.900 1.00 94.00 94 LYS A CA 1
ATOM 774 C C . LYS A 1 94 ? 0.132 6.494 21.807 1.00 94.00 94 LYS A C 1
ATOM 776 O O . LYS A 1 94 ? -0.659 5.963 22.575 1.00 94.00 94 LYS A O 1
ATOM 781 N N . LYS A 1 95 ? 0.216 7.824 21.683 1.00 91.81 95 LYS A N 1
ATOM 782 C CA . LYS A 1 95 ? -0.674 8.736 22.423 1.00 91.81 95 LYS A CA 1
ATOM 783 C C . LYS A 1 95 ? -2.144 8.503 22.083 1.00 91.81 95 LYS A C 1
ATOM 785 O O . LYS A 1 95 ? -2.967 8.560 22.987 1.00 91.81 95 LYS A O 1
ATOM 790 N N . LEU A 1 96 ? -2.473 8.200 20.823 1.00 89.06 96 LEU A N 1
ATOM 791 C CA . LEU A 1 96 ? -3.835 7.815 20.439 1.00 89.06 96 LEU A CA 1
ATOM 792 C C . LEU A 1 96 ? -4.264 6.522 21.144 1.00 89.06 96 LEU A C 1
ATOM 794 O O . LEU A 1 96 ? -5.339 6.489 21.737 1.00 89.06 96 LEU A O 1
ATOM 798 N N . ARG A 1 97 ? -3.417 5.483 21.129 1.00 92.44 97 ARG A N 1
ATOM 799 C CA . ARG A 1 97 ? -3.676 4.233 21.862 1.00 92.44 97 ARG A CA 1
ATOM 800 C C . ARG A 1 97 ? -3.945 4.505 23.340 1.00 92.44 97 ARG A C 1
ATOM 802 O O . ARG A 1 97 ? -4.937 4.030 23.883 1.00 92.44 97 ARG A O 1
ATOM 809 N N . ASP A 1 98 ? -3.070 5.273 23.982 1.00 93.00 98 ASP A N 1
ATOM 810 C CA . ASP A 1 98 ? -3.165 5.563 25.410 1.00 93.00 98 ASP A CA 1
ATOM 811 C C . ASP A 1 98 ? -4.405 6.412 25.722 1.00 93.00 98 ASP A C 1
ATOM 813 O O . ASP A 1 98 ? -5.056 6.194 26.739 1.00 93.00 98 ASP A O 1
ATOM 817 N N . ALA A 1 99 ? -4.787 7.331 24.834 1.00 89.50 99 ALA A N 1
ATOM 818 C CA . ALA A 1 99 ? -6.014 8.109 24.967 1.00 89.50 99 ALA A CA 1
ATOM 819 C C . ALA A 1 99 ? -7.276 7.231 24.840 1.00 89.50 99 ALA A C 1
ATOM 821 O O . ALA A 1 99 ? -8.206 7.401 25.628 1.00 89.50 99 ALA A O 1
ATOM 822 N N . ILE A 1 100 ? -7.294 6.247 23.928 1.00 88.88 100 ILE A N 1
ATOM 823 C CA . ILE A 1 100 ? -8.383 5.255 23.829 1.00 88.88 100 ILE A CA 1
ATOM 824 C C . ILE A 1 100 ? -8.430 4.398 25.101 1.00 88.88 100 ILE A C 1
ATOM 826 O O . ILE A 1 100 ? -9.485 4.245 25.714 1.00 88.88 100 ILE A O 1
ATOM 830 N N . LYS A 1 101 ? -7.274 3.886 25.537 1.00 91.00 101 LYS A N 1
ATOM 831 C CA . LYS A 1 101 ? -7.145 3.041 26.731 1.00 91.00 101 LYS A CA 1
ATOM 832 C C . LYS A 1 101 ? -7.602 3.752 28.006 1.00 91.00 101 LYS A C 1
ATOM 834 O O . LYS A 1 101 ? -8.265 3.151 28.843 1.00 91.00 101 LYS A O 1
ATOM 839 N N . ASN A 1 102 ? -7.270 5.035 28.136 1.00 90.44 102 ASN A N 1
ATOM 840 C CA . ASN A 1 102 ? -7.604 5.854 29.301 1.00 90.44 102 ASN A CA 1
ATOM 841 C C . ASN A 1 102 ? -8.956 6.576 29.176 1.00 90.44 102 ASN A C 1
ATOM 843 O O . ASN A 1 102 ? -9.291 7.362 30.061 1.00 90.44 102 ASN A O 1
ATOM 847 N N . LYS A 1 103 ? -9.726 6.320 28.107 1.00 86.12 103 LYS A N 1
ATOM 848 C CA . LYS A 1 103 ? -11.043 6.929 27.853 1.00 86.12 103 LYS A CA 1
ATOM 849 C C . LYS A 1 103 ? -11.000 8.460 27.908 1.00 86.12 103 LYS A C 1
ATOM 851 O O . LYS A 1 103 ? -11.811 9.088 28.588 1.00 86.12 103 LYS A O 1
ATOM 856 N N . ASP A 1 104 ? -10.025 9.052 27.217 1.00 86.81 104 ASP A N 1
ATOM 857 C CA . ASP A 1 104 ? -9.858 10.506 27.160 1.00 86.81 104 ASP A CA 1
ATOM 858 C C . ASP A 1 104 ? -11.173 11.171 26.697 1.00 86.81 104 ASP A C 1
ATOM 860 O O . ASP A 1 104 ? -11.656 10.862 25.605 1.00 86.81 104 ASP A O 1
ATOM 864 N N . PRO A 1 105 ? -11.763 12.094 27.481 1.00 79.56 105 PRO A N 1
ATOM 865 C CA . PRO A 1 105 ? -13.037 12.732 27.148 1.00 79.56 105 PRO A CA 1
ATOM 866 C C . PRO A 1 105 ? -12.988 13.582 25.868 1.00 79.56 105 PRO A C 1
ATOM 868 O O . PRO A 1 105 ? -14.036 13.939 25.329 1.00 79.56 105 PRO A O 1
ATOM 871 N N . ASN A 1 106 ? -11.793 13.914 25.367 1.00 82.44 106 ASN A N 1
ATOM 872 C CA . ASN A 1 106 ? -11.622 14.630 24.103 1.00 82.44 106 ASN A CA 1
ATOM 873 C C . ASN A 1 106 ? -11.771 13.718 22.875 1.00 82.44 106 ASN A C 1
ATOM 875 O O . ASN A 1 106 ? -12.018 14.214 21.772 1.00 82.44 106 ASN A O 1
ATOM 879 N N . LEU A 1 107 ? -11.649 12.395 23.043 1.00 76.50 107 LEU A N 1
ATOM 880 C CA . LEU A 1 107 ? -11.952 11.428 21.992 1.00 76.50 107 LEU A CA 1
ATOM 881 C C . LEU A 1 107 ? -13.468 11.253 21.901 1.00 76.50 107 LEU A C 1
ATOM 883 O O . LEU A 1 107 ? -14.088 10.517 22.666 1.00 76.50 107 LEU A O 1
ATOM 887 N N . LYS A 1 108 ? -14.075 11.925 20.922 1.00 69.31 108 LYS A N 1
ATOM 888 C CA . LYS A 1 108 ? -15.481 11.714 20.566 1.00 69.31 108 LYS A CA 1
ATOM 889 C C . LYS A 1 108 ? -15.623 10.384 19.829 1.00 69.31 108 LYS A C 1
ATOM 891 O O . LYS A 1 108 ? -15.604 10.353 18.603 1.00 69.31 108 LYS A O 1
ATOM 896 N N . PHE A 1 109 ? -15.732 9.295 20.580 1.00 70.50 109 PHE A N 1
ATOM 897 C CA . PHE A 1 109 ? -16.051 7.985 20.028 1.00 70.50 109 PHE A CA 1
ATOM 898 C C . PHE A 1 109 ? -17.504 7.635 20.347 1.00 70.50 109 PHE A C 1
ATOM 900 O O . PHE A 1 109 ? -17.879 7.550 21.517 1.00 70.50 109 PHE A O 1
ATOM 907 N N . ASP A 1 110 ? -18.329 7.433 19.318 1.00 77.00 110 ASP A N 1
ATOM 908 C CA . ASP A 1 110 ? -19.721 7.025 19.509 1.00 77.00 110 ASP A CA 1
ATOM 909 C C . ASP A 1 110 ? -19.801 5.513 19.773 1.00 77.00 110 ASP A C 1
ATOM 911 O O . ASP A 1 110 ? -19.970 4.677 18.881 1.00 77.00 110 ASP A O 1
ATOM 915 N N . ILE A 1 111 ? -19.619 5.153 21.045 1.00 75.38 111 ILE A N 1
ATOM 916 C CA . ILE A 1 111 ? -19.695 3.765 21.514 1.00 75.38 111 ILE A CA 1
ATOM 917 C C . ILE A 1 111 ? -21.113 3.203 21.322 1.00 75.38 111 ILE A C 1
ATOM 919 O O . ILE A 1 111 ? -21.264 2.003 21.083 1.00 75.38 111 ILE A O 1
ATOM 923 N N . GLN A 1 112 ? -22.153 4.044 21.397 1.00 76.50 112 GLN A N 1
ATOM 924 C CA . GLN A 1 112 ? -23.534 3.599 21.202 1.00 76.50 112 GLN A CA 1
ATOM 925 C C . GLN A 1 112 ? -23.768 3.193 19.748 1.00 76.50 112 GLN A C 1
ATOM 927 O O . GLN A 1 112 ? -24.223 2.074 19.502 1.00 76.50 112 GLN A O 1
ATOM 932 N N . GLU A 1 113 ? -23.369 4.034 18.793 1.00 83.12 113 GLU A N 1
ATOM 933 C CA . GLU A 1 113 ? -23.462 3.721 17.366 1.00 83.12 113 GLU A CA 1
ATOM 934 C C . GLU A 1 113 ? -22.662 2.455 17.015 1.00 83.12 113 GLU A C 1
ATOM 936 O O . GLU A 1 113 ? -23.155 1.570 16.304 1.00 83.12 113 GLU A O 1
ATOM 941 N N . LEU A 1 114 ? -21.441 2.326 17.550 1.00 80.50 114 LEU A N 1
ATOM 942 C CA . LEU A 1 114 ? -20.616 1.135 17.346 1.00 80.50 114 LEU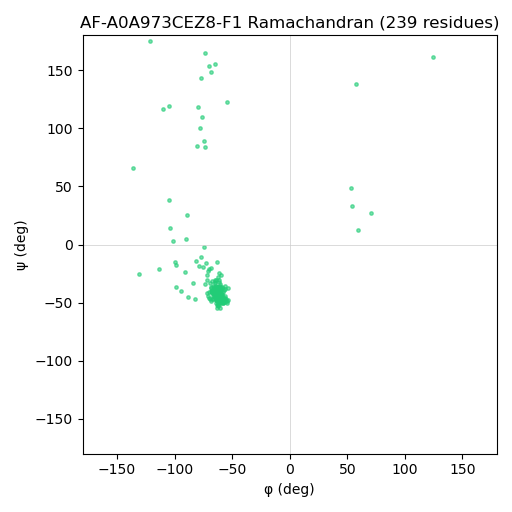 A CA 1
ATOM 943 C C . LEU A 1 114 ? -21.294 -0.123 17.918 1.00 80.50 114 LEU A C 1
ATOM 945 O O . LEU A 1 114 ? -21.361 -1.149 17.237 1.00 80.50 114 LEU A O 1
ATOM 949 N N . SER A 1 115 ? -21.840 -0.044 19.134 1.00 79.19 115 SER A N 1
ATOM 950 C CA . SER A 1 115 ? -22.558 -1.156 19.769 1.00 79.19 115 SER A CA 1
ATOM 951 C C . SER A 1 115 ? -23.782 -1.578 18.955 1.00 79.19 115 SER A C 1
ATOM 953 O O . SER A 1 115 ? -23.996 -2.771 18.729 1.00 79.19 115 SER A O 1
ATOM 955 N N . GLU A 1 116 ? -24.560 -0.624 18.443 1.00 83.62 116 GLU A N 1
ATOM 956 C CA . GLU A 1 116 ? -25.702 -0.915 17.573 1.00 83.62 116 GLU A CA 1
ATOM 957 C C . GLU A 1 116 ? -25.287 -1.589 16.262 1.00 83.62 116 GLU A C 1
ATOM 959 O O . GLU A 1 116 ? -25.956 -2.522 15.806 1.00 83.62 116 GLU A O 1
ATOM 964 N N . LYS A 1 117 ? -24.179 -1.150 15.653 1.00 84.19 117 LYS A N 1
ATOM 965 C CA . LYS A 1 117 ? -23.624 -1.771 14.440 1.00 84.19 117 LYS A CA 1
ATOM 966 C C . LYS A 1 117 ? -23.143 -3.198 14.707 1.00 84.19 117 LYS A C 1
ATOM 968 O O . LYS A 1 117 ? -23.463 -4.093 13.927 1.00 84.19 117 LYS A O 1
ATOM 973 N N . ILE A 1 118 ? -22.454 -3.437 15.823 1.00 84.69 118 ILE A N 1
ATOM 974 C CA . ILE A 1 118 ? -21.956 -4.770 16.200 1.00 84.69 118 ILE A CA 1
ATOM 975 C C . ILE A 1 118 ? -23.106 -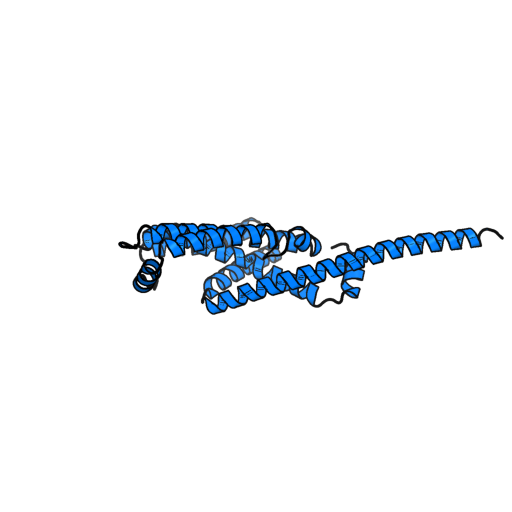5.731 16.507 1.00 84.69 118 ILE A C 1
ATOM 977 O O . ILE A 1 118 ? -23.080 -6.885 16.078 1.00 84.69 118 ILE A O 1
ATOM 981 N N . LYS A 1 119 ? -24.165 -5.265 17.180 1.00 81.81 119 LYS A N 1
ATOM 982 C CA . LYS A 1 119 ? -25.356 -6.088 17.459 1.00 81.81 119 LYS A CA 1
ATOM 983 C C . LYS A 1 119 ? -26.039 -6.598 16.186 1.00 81.81 119 LYS A C 1
ATOM 985 O O . LYS A 1 119 ? -26.648 -7.665 16.215 1.00 81.81 119 LYS A O 1
ATOM 990 N N . LYS A 1 120 ? -25.898 -5.888 15.060 1.00 82.31 120 LYS A N 1
ATOM 991 C CA . LYS A 1 120 ? -26.431 -6.298 13.746 1.00 82.31 120 LYS A CA 1
ATOM 992 C C . LYS A 1 120 ? -25.596 -7.390 13.055 1.00 82.31 120 LYS A C 1
ATOM 994 O O . LYS A 1 120 ? -26.066 -7.971 12.077 1.00 82.31 120 LYS A O 1
ATOM 999 N N . LEU A 1 121 ? -24.394 -7.707 13.544 1.00 84.25 121 LEU A N 1
ATOM 1000 C CA . LEU A 1 121 ? -23.514 -8.721 12.949 1.00 84.25 121 LEU A CA 1
ATOM 1001 C C . LEU A 1 121 ? -24.027 -10.135 13.243 1.00 84.25 121 LEU A C 1
ATOM 1003 O O . LEU A 1 121 ? 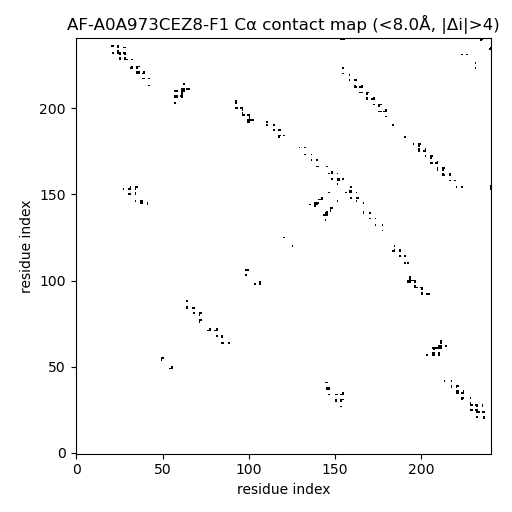-23.654 -10.744 14.235 1.00 84.25 121 LEU A O 1
ATOM 1007 N N . THR A 1 122 ? -24.890 -10.717 12.420 1.00 85.31 122 THR A N 1
ATOM 1008 C CA . THR A 1 122 ? -25.342 -12.104 12.660 1.00 85.31 122 THR A CA 1
ATOM 1009 C C . THR A 1 122 ? -24.187 -13.120 12.533 1.00 85.31 122 THR A C 1
ATOM 1011 O O . THR A 1 122 ? -23.226 -12.856 11.810 1.00 85.31 122 THR A O 1
ATOM 1014 N N . PRO A 1 123 ? -24.252 -14.303 13.180 1.00 85.81 123 PRO A N 1
ATOM 1015 C CA . PRO A 1 123 ? -23.249 -15.357 12.980 1.00 85.81 123 PRO A CA 1
ATOM 1016 C C . PRO A 1 123 ? -23.098 -15.777 11.510 1.00 85.81 123 PRO A C 1
ATOM 1018 O O . PRO A 1 123 ? -21.990 -16.025 11.044 1.00 85.81 123 PRO A O 1
ATOM 1021 N N . LEU A 1 124 ? -24.204 -15.790 10.756 1.00 88.25 124 LEU A N 1
ATOM 1022 C CA . LEU A 1 124 ? -24.191 -16.056 9.316 1.00 88.25 124 LEU A CA 1
ATOM 1023 C C . LEU A 1 124 ? -23.402 -14.984 8.552 1.00 88.25 124 LEU A C 1
ATOM 1025 O O . LEU A 1 124 ? -22.561 -15.321 7.721 1.00 88.25 124 LEU A O 1
ATOM 1029 N N . PHE A 1 125 ? -23.654 -13.706 8.853 1.00 88.12 125 PHE A N 1
ATOM 1030 C CA . PHE A 1 125 ? -22.905 -12.596 8.266 1.00 88.12 125 PHE A CA 1
ATOM 1031 C C . PHE A 1 125 ? -21.415 -12.705 8.593 1.00 88.12 125 PHE A C 1
ATOM 1033 O O . PHE A 1 125 ? -20.588 -12.546 7.702 1.00 88.12 125 PHE A O 1
ATOM 1040 N N . MET A 1 126 ? -21.074 -13.032 9.842 1.00 88.69 126 MET A N 1
ATOM 1041 C CA . MET A 1 126 ? -19.688 -13.240 10.261 1.00 88.69 126 MET A CA 1
ATOM 1042 C C . MET A 1 126 ? -19.006 -14.351 9.464 1.00 88.69 126 MET A C 1
ATOM 1044 O O . MET A 1 126 ? -17.908 -14.135 8.963 1.00 88.69 126 MET A O 1
ATOM 1048 N N . GLY A 1 127 ? -19.662 -15.499 9.272 1.00 88.50 127 GLY A N 1
ATOM 1049 C CA . GLY A 1 127 ? -19.125 -16.580 8.439 1.00 88.50 127 GLY A CA 1
ATOM 1050 C C . GLY A 1 127 ? -18.847 -16.129 7.001 1.00 88.50 127 GLY A C 1
ATOM 1051 O O . GLY A 1 127 ? -17.730 -16.274 6.509 1.00 88.50 127 GLY A O 1
ATOM 1052 N N . GLN A 1 128 ? -19.830 -15.488 6.359 1.00 90.81 128 GLN A N 1
ATOM 1053 C CA . GLN A 1 128 ? -19.681 -14.958 4.996 1.00 90.81 128 GLN A CA 1
ATOM 1054 C C . GLN A 1 128 ? -18.589 -13.887 4.896 1.00 90.81 128 GLN A C 1
ATOM 1056 O O . GLN A 1 128 ? -17.838 -13.850 3.922 1.00 90.81 128 GLN A O 1
ATOM 1061 N N . PHE A 1 129 ? -18.493 -13.017 5.902 1.00 89.19 129 PHE A N 1
ATOM 1062 C CA . PHE A 1 129 ? -17.476 -11.980 5.978 1.00 89.19 129 PHE A CA 1
ATOM 1063 C C . PHE A 1 129 ? -16.075 -12.589 6.065 1.00 89.19 129 PHE A C 1
ATOM 1065 O O . PHE A 1 129 ? -15.206 -12.201 5.289 1.00 89.19 129 PHE A O 1
ATOM 1072 N N . LEU A 1 130 ? -15.855 -13.568 6.948 1.00 91.12 130 LEU A N 1
ATOM 1073 C CA . LEU A 1 130 ? -14.557 -14.232 7.104 1.00 91.12 130 LEU A CA 1
ATOM 1074 C C . LEU A 1 130 ? -14.111 -14.939 5.818 1.00 91.12 130 LEU A C 1
ATOM 1076 O O . LEU A 1 130 ? -12.955 -14.798 5.407 1.00 91.12 130 LEU A O 1
ATOM 1080 N N . ASP A 1 131 ? -15.031 -15.629 5.142 1.00 92.88 131 ASP A N 1
ATOM 1081 C CA . ASP A 1 131 ? -14.758 -16.246 3.841 1.00 92.88 131 ASP A CA 1
ATOM 1082 C C . ASP A 1 131 ? -14.402 -15.190 2.785 1.00 92.88 131 ASP A C 1
ATOM 1084 O O . ASP A 1 131 ? -13.409 -15.332 2.063 1.00 92.88 131 ASP A O 1
ATOM 1088 N N . ALA A 1 132 ? -15.152 -14.084 2.735 1.00 90.88 132 ALA A N 1
ATOM 1089 C CA . ALA A 1 132 ? -14.873 -12.975 1.829 1.00 90.88 132 ALA A CA 1
ATOM 1090 C C . ALA A 1 132 ? -13.509 -12.321 2.108 1.00 90.88 132 ALA A C 1
ATOM 1092 O O . ALA A 1 132 ? -12.789 -11.995 1.159 1.00 90.88 132 ALA A O 1
ATOM 1093 N N . GLN A 1 133 ? -13.110 -12.170 3.376 1.00 92.00 133 GLN A N 1
ATOM 1094 C CA . GLN A 1 133 ? -11.787 -11.647 3.735 1.00 92.00 133 GLN A CA 1
ATOM 1095 C C . GLN A 1 133 ? -10.670 -12.610 3.332 1.00 92.00 133 GLN A C 1
ATOM 1097 O O . GLN A 1 133 ? -9.659 -12.179 2.776 1.00 92.00 133 GLN A O 1
ATOM 1102 N N . LYS A 1 134 ? -10.852 -13.923 3.526 1.00 91.38 134 LYS A N 1
ATOM 1103 C CA . LYS A 1 134 ? -9.886 -14.939 3.075 1.00 91.38 134 LYS A CA 1
ATOM 1104 C C . LYS A 1 134 ? -9.677 -14.880 1.560 1.00 91.38 134 LYS A C 1
ATOM 1106 O O . LYS A 1 134 ? -8.534 -14.828 1.106 1.00 91.38 134 LYS A O 1
ATOM 1111 N N . VAL A 1 135 ? -10.768 -14.826 0.794 1.00 92.06 135 VAL A N 1
ATOM 1112 C CA . VAL A 1 135 ? -10.725 -14.693 -0.671 1.00 92.06 135 VAL A CA 1
ATOM 1113 C C . VAL A 1 135 ? -10.081 -13.368 -1.086 1.00 92.06 135 VAL A C 1
ATOM 1115 O O . VAL A 1 135 ? -9.247 -13.345 -1.990 1.00 92.06 135 VAL A O 1
ATOM 1118 N N . SER A 1 136 ? -10.411 -12.267 -0.408 1.00 88.94 136 SER A N 1
ATOM 1119 C CA . SER A 1 136 ? -9.841 -10.946 -0.701 1.00 88.94 136 SER A CA 1
ATOM 1120 C C . SER A 1 136 ? -8.329 -10.916 -0.487 1.00 88.94 136 SER A C 1
ATOM 1122 O O . SER A 1 136 ? -7.605 -10.464 -1.373 1.00 88.94 136 SER A O 1
ATOM 1124 N N . LYS A 1 137 ? -7.834 -11.472 0.628 1.00 90.38 137 LYS A N 1
ATOM 1125 C CA . LYS A 1 137 ? -6.391 -11.605 0.890 1.00 90.38 137 LYS A CA 1
ATOM 1126 C C . LYS A 1 137 ? -5.692 -12.422 -0.187 1.00 90.38 137 LYS A C 1
ATOM 1128 O O . LYS A 1 137 ? -4.682 -11.978 -0.726 1.00 90.38 137 LYS A O 1
ATOM 1133 N N . GLN A 1 138 ? -6.250 -13.581 -0.536 1.00 91.25 138 GLN A N 1
ATOM 1134 C CA . GLN A 1 138 ? -5.690 -14.430 -1.585 1.00 91.25 138 GLN A CA 1
ATOM 1135 C C . GLN A 1 138 ? -5.625 -13.687 -2.926 1.00 91.25 138 GLN A C 1
ATOM 1137 O O . GLN A 1 138 ? -4.586 -13.688 -3.578 1.00 91.25 138 GLN A O 1
ATOM 1142 N N . ASN A 1 139 ? -6.689 -12.976 -3.303 1.00 89.38 139 ASN A N 1
ATOM 1143 C CA . ASN A 1 139 ? -6.728 -12.203 -4.543 1.00 89.38 139 ASN A CA 1
ATOM 1144 C C . ASN A 1 139 ? -5.721 -11.040 -4.574 1.00 89.38 139 ASN A C 1
ATOM 1146 O O . ASN A 1 139 ? -5.201 -10.720 -5.647 1.00 89.38 139 ASN A O 1
ATOM 1150 N N . ILE A 1 140 ? -5.446 -10.411 -3.426 1.00 88.25 140 ILE A N 1
ATOM 1151 C CA . ILE A 1 140 ? -4.429 -9.357 -3.295 1.00 88.25 140 ILE A CA 1
ATOM 1152 C C . ILE A 1 140 ? -3.025 -9.953 -3.459 1.00 88.25 140 ILE A C 1
ATOM 1154 O O . ILE A 1 140 ? -2.220 -9.421 -4.226 1.00 88.25 140 ILE A O 1
ATOM 1158 N N . ILE A 1 141 ? -2.745 -11.070 -2.779 1.00 86.94 141 ILE A N 1
ATOM 1159 C CA . ILE A 1 141 ? -1.448 -11.759 -2.832 1.00 86.94 141 ILE A CA 1
ATOM 1160 C C . ILE A 1 141 ? -1.161 -12.252 -4.254 1.00 86.94 141 ILE A C 1
ATOM 1162 O O . ILE A 1 141 ? -0.102 -11.958 -4.805 1.00 86.94 141 ILE A O 1
ATOM 1166 N N . GLU A 1 142 ? -2.135 -12.914 -4.880 1.00 84.94 142 GLU A N 1
ATOM 1167 C CA . GLU A 1 142 ? -2.026 -13.486 -6.228 1.00 84.94 142 GLU A CA 1
ATOM 1168 C C . GLU A 1 142 ? -2.070 -12.442 -7.363 1.00 84.94 142 GLU A C 1
ATOM 1170 O O . GLU A 1 142 ? -1.988 -12.811 -8.532 1.00 84.94 142 GLU A O 1
ATOM 1175 N N . GLY A 1 143 ? -2.233 -11.145 -7.069 1.00 82.62 143 GLY A N 1
ATOM 1176 C CA . GLY A 1 143 ? -2.255 -10.100 -8.105 1.00 82.62 143 GLY A CA 1
ATOM 1177 C C . GLY A 1 143 ? -3.506 -10.119 -9.000 1.00 82.62 143 GLY A C 1
ATOM 1178 O O . GLY A 1 143 ? -3.473 -9.691 -10.159 1.00 82.62 143 GLY A O 1
ATOM 1179 N N . LYS A 1 144 ? -4.632 -10.624 -8.478 1.00 85.31 144 LYS A N 1
ATOM 1180 C CA . LYS A 1 144 ? -5.937 -10.594 -9.163 1.00 85.31 144 LYS A CA 1
ATOM 1181 C C . LYS A 1 144 ? -6.626 -9.247 -8.981 1.00 85.31 144 LYS A C 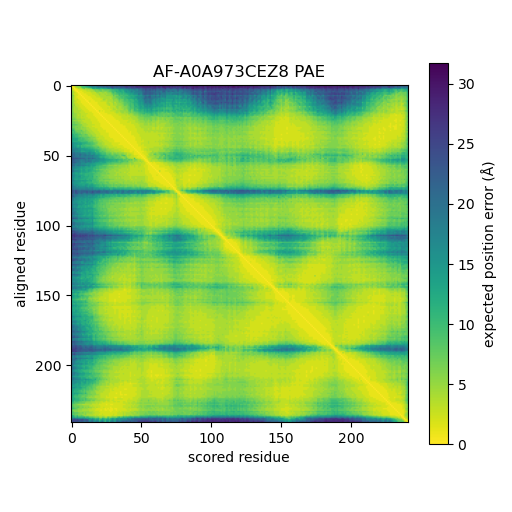1
ATOM 1183 O O . LYS A 1 144 ? -7.123 -8.668 -9.943 1.00 85.31 144 LYS A O 1
ATOM 1188 N N . THR A 1 145 ? -6.646 -8.748 -7.746 1.00 81.25 145 THR A N 1
ATOM 1189 C CA . THR A 1 145 ? -7.271 -7.464 -7.385 1.00 81.25 145 THR A CA 1
ATOM 1190 C C . THR A 1 145 ? -6.264 -6.328 -7.251 1.00 81.25 145 THR A C 1
ATOM 1192 O O . THR A 1 145 ? -6.671 -5.176 -7.296 1.00 81.25 145 THR A O 1
ATOM 1195 N N . PHE A 1 146 ? -4.968 -6.631 -7.159 1.00 86.38 146 PHE A N 1
ATOM 1196 C CA . PHE A 1 146 ? -3.852 -5.683 -7.241 1.00 86.38 146 PHE A CA 1
ATOM 1197 C C . PHE A 1 146 ? -2.917 -6.079 -8.395 1.00 86.38 146 PHE A C 1
ATOM 1199 O O . PHE A 1 146 ? -3.147 -7.109 -9.023 1.00 86.38 146 PHE A O 1
ATOM 1206 N N . ILE A 1 147 ? -1.886 -5.292 -8.710 1.00 89.50 147 ILE A N 1
ATOM 1207 C CA . ILE A 1 147 ? -0.885 -5.718 -9.702 1.00 89.50 147 ILE A CA 1
ATOM 1208 C C . ILE A 1 147 ? -0.036 -6.889 -9.176 1.00 89.50 147 ILE A C 1
ATOM 1210 O O . ILE A 1 147 ? 0.190 -7.014 -7.963 1.00 89.50 147 ILE A O 1
ATOM 1214 N N . SER A 1 148 ? 0.415 -7.759 -10.080 1.00 90.38 148 SER A N 1
ATOM 1215 C CA . SER A 1 148 ? 1.344 -8.844 -9.738 1.00 90.38 148 SER A CA 1
ATOM 1216 C C . SER A 1 148 ? 2.759 -8.310 -9.483 1.00 90.38 148 SER A C 1
ATOM 1218 O O . SER A 1 148 ? 3.079 -7.171 -9.833 1.00 90.38 148 SER A O 1
ATOM 1220 N N . ASP A 1 149 ? 3.616 -9.124 -8.866 1.00 89.12 149 ASP A N 1
ATOM 1221 C CA . ASP A 1 149 ? 4.999 -8.719 -8.588 1.00 89.12 149 ASP A CA 1
ATOM 1222 C C . ASP A 1 149 ? 5.798 -8.577 -9.895 1.00 89.12 149 ASP A C 1
ATOM 1224 O O . ASP A 1 149 ? 6.630 -7.681 -10.016 1.00 89.12 149 ASP A O 1
ATOM 1228 N N . GLU A 1 150 ? 5.480 -9.376 -10.919 1.00 89.94 150 GLU A N 1
ATOM 1229 C CA . GLU A 1 150 ? 6.049 -9.251 -12.265 1.00 89.94 150 GLU A CA 1
ATOM 1230 C C . GLU A 1 150 ? 5.599 -7.961 -12.960 1.00 89.94 150 GLU A C 1
ATOM 1232 O O . GLU A 1 150 ? 6.398 -7.287 -13.613 1.00 89.94 150 GLU A O 1
ATOM 1237 N N . GLU A 1 151 ? 4.324 -7.590 -12.814 1.00 91.31 151 GLU A N 1
ATOM 1238 C CA . GLU A 1 151 ? 3.803 -6.322 -13.331 1.00 91.31 151 GLU A CA 1
ATOM 1239 C C . GLU A 1 151 ? 4.450 -5.124 -12.635 1.00 91.31 151 GLU A C 1
ATOM 1241 O O . GLU A 1 151 ? 4.794 -4.140 -13.293 1.00 91.31 151 GLU A O 1
ATOM 1246 N N . ALA A 1 152 ? 4.640 -5.209 -11.318 1.00 91.75 152 ALA A N 1
ATOM 1247 C CA . ALA A 1 152 ? 5.299 -4.167 -10.546 1.00 91.75 152 ALA A CA 1
ATOM 1248 C C . ALA A 1 152 ? 6.789 -4.059 -10.911 1.00 91.75 152 ALA A C 1
ATOM 1250 O O . ALA A 1 152 ? 7.282 -2.956 -11.136 1.00 91.75 152 ALA A O 1
ATOM 1251 N N . ALA A 1 153 ? 7.479 -5.192 -11.081 1.00 91.19 153 ALA A N 1
ATOM 1252 C CA . ALA A 1 153 ? 8.863 -5.241 -11.549 1.00 91.19 153 ALA A CA 1
ATOM 1253 C C . ALA A 1 153 ? 9.024 -4.640 -12.951 1.00 91.19 153 ALA A C 1
ATOM 1255 O O . ALA A 1 153 ? 9.987 -3.919 -13.203 1.00 91.19 153 ALA A O 1
ATOM 1256 N N . ALA A 1 154 ? 8.060 -4.857 -13.852 1.00 90.69 154 ALA A N 1
ATOM 1257 C CA . ALA A 1 154 ? 8.090 -4.263 -15.188 1.00 90.69 154 ALA A CA 1
ATOM 1258 C C . ALA A 1 154 ? 8.036 -2.724 -15.165 1.00 90.69 154 ALA A C 1
ATOM 1260 O O . ALA A 1 154 ? 8.553 -2.084 -16.087 1.00 90.69 154 ALA A O 1
ATOM 1261 N N . LEU A 1 155 ? 7.417 -2.132 -14.137 1.00 90.56 155 LEU A N 1
ATOM 1262 C CA . LEU A 1 155 ? 7.335 -0.682 -13.931 1.00 90.56 155 LEU A CA 1
ATOM 1263 C C . LEU A 1 155 ? 8.602 -0.084 -13.290 1.00 90.56 155 LEU A C 1
ATOM 1265 O O . LEU A 1 155 ? 8.779 1.134 -13.349 1.00 90.56 155 LEU A O 1
ATOM 1269 N N . GLY A 1 156 ? 9.479 -0.919 -12.728 1.00 89.56 156 GLY A N 1
ATOM 1270 C CA . GLY A 1 156 ? 10.753 -0.537 -12.119 1.00 89.56 156 GLY A CA 1
ATOM 1271 C C . GLY A 1 156 ? 10.889 -1.008 -10.668 1.00 89.56 156 GLY A C 1
ATOM 1272 O O . GLY A 1 156 ? 9.907 -1.312 -9.993 1.00 89.56 156 GLY A O 1
ATOM 1273 N N . VAL A 1 157 ? 12.127 -1.040 -10.167 1.00 88.88 157 VAL A N 1
ATOM 1274 C CA . VAL A 1 157 ? 12.447 -1.584 -8.831 1.00 88.88 157 VAL A CA 1
ATOM 1275 C C . VAL A 1 157 ? 11.773 -0.802 -7.696 1.00 88.88 157 VAL A C 1
ATOM 1277 O O . VAL A 1 157 ? 11.245 -1.409 -6.768 1.00 88.88 157 VAL A O 1
ATOM 1280 N N . ASP A 1 158 ? 11.739 0.532 -7.773 1.00 88.56 158 ASP A N 1
ATOM 1281 C CA . ASP A 1 158 ? 11.084 1.362 -6.746 1.00 88.56 158 ASP A CA 1
ATOM 1282 C C . ASP A 1 158 ? 9.563 1.131 -6.718 1.00 88.56 158 ASP A C 1
ATOM 1284 O O . ASP A 1 158 ? 8.979 0.958 -5.648 1.00 88.56 158 ASP A O 1
ATOM 1288 N N . VAL A 1 159 ? 8.934 1.023 -7.896 1.00 91.50 159 VAL A N 1
ATOM 1289 C CA . VAL A 1 159 ? 7.506 0.689 -8.030 1.00 91.50 159 VAL A CA 1
ATOM 1290 C C . VAL A 1 159 ? 7.226 -0.686 -7.430 1.00 91.50 159 VAL A C 1
ATOM 1292 O O . VAL A 1 159 ? 6.273 -0.832 -6.667 1.00 91.50 159 VAL A O 1
ATOM 1295 N N . ALA A 1 160 ? 8.064 -1.680 -7.736 1.00 92.69 160 ALA A N 1
ATOM 1296 C CA . ALA A 1 160 ? 7.946 -3.028 -7.191 1.00 92.69 160 ALA A CA 1
ATOM 1297 C C . ALA A 1 160 ? 8.015 -3.037 -5.662 1.00 92.69 160 ALA A C 1
ATOM 1299 O O . ALA A 1 160 ? 7.135 -3.601 -5.013 1.00 92.69 160 ALA A O 1
ATOM 1300 N N . ASN A 1 161 ? 9.002 -2.351 -5.084 1.00 91.50 161 ASN A N 1
ATOM 1301 C CA . ASN A 1 161 ? 9.171 -2.278 -3.637 1.00 91.50 161 ASN A CA 1
ATOM 1302 C C . ASN A 1 161 ? 7.940 -1.660 -2.947 1.00 91.50 161 ASN A C 1
ATOM 1304 O O . ASN A 1 161 ? 7.351 -2.251 -2.040 1.00 91.50 161 ASN A O 1
ATOM 1308 N N . ARG A 1 162 ? 7.472 -0.511 -3.450 1.00 92.50 162 ARG A N 1
ATOM 1309 C CA . ARG A 1 162 ? 6.279 0.175 -2.925 1.00 92.50 162 ARG A CA 1
ATOM 1310 C C . ARG A 1 162 ? 5.008 -0.650 -3.093 1.00 92.50 162 ARG A C 1
ATOM 1312 O O . ARG A 1 162 ? 4.189 -0.719 -2.179 1.00 92.50 162 ARG A O 1
ATOM 1319 N N . ALA A 1 163 ? 4.840 -1.296 -4.246 1.00 92.31 163 ALA A N 1
ATOM 1320 C CA . ALA A 1 163 ? 3.702 -2.167 -4.518 1.00 92.31 163 ALA A CA 1
ATOM 1321 C C . ALA A 1 163 ? 3.655 -3.348 -3.535 1.00 92.31 163 ALA A C 1
ATOM 1323 O O . ALA A 1 163 ? 2.588 -3.643 -2.994 1.00 92.31 163 ALA A O 1
ATOM 1324 N N . ILE A 1 164 ? 4.803 -3.971 -3.247 1.00 91.62 164 ILE A N 1
ATOM 1325 C CA . ILE A 1 164 ? 4.925 -5.046 -2.252 1.00 91.62 164 ILE A CA 1
ATOM 1326 C C . ILE A 1 164 ? 4.589 -4.522 -0.852 1.00 91.62 164 ILE A C 1
ATOM 1328 O O . ILE A 1 164 ? 3.779 -5.132 -0.152 1.00 91.62 164 ILE A O 1
ATOM 1332 N N . HIS A 1 165 ? 5.139 -3.374 -0.448 1.00 91.81 165 HIS A N 1
ATOM 1333 C CA . HIS A 1 165 ? 4.848 -2.769 0.855 1.00 91.81 165 HIS A CA 1
ATOM 1334 C C . HIS A 1 165 ? 3.354 -2.497 1.050 1.00 91.81 165 HIS A C 1
ATOM 1336 O O . HIS A 1 165 ? 2.785 -2.872 2.077 1.00 91.81 165 HIS A O 1
ATOM 1342 N N . ILE A 1 166 ? 2.695 -1.895 0.057 1.00 91.88 166 ILE A N 1
ATOM 1343 C CA . ILE A 1 166 ? 1.249 -1.649 0.105 1.00 91.88 166 ILE A CA 1
ATOM 1344 C C . ILE A 1 166 ? 0.478 -2.967 0.158 1.00 91.88 166 ILE A C 1
ATOM 1346 O O . ILE A 1 166 ? -0.423 -3.098 0.984 1.00 91.88 166 ILE A O 1
ATOM 1350 N N . LYS A 1 167 ? 0.840 -3.955 -0.669 1.00 91.12 167 LYS A N 1
ATOM 1351 C CA . LYS A 1 167 ? 0.201 -5.279 -0.693 1.00 91.12 167 LYS A CA 1
ATOM 1352 C C . LYS A 1 167 ? 0.246 -5.941 0.686 1.00 91.12 167 LYS A C 1
ATOM 1354 O O . LYS A 1 167 ? -0.791 -6.361 1.195 1.00 91.12 167 LYS A O 1
ATOM 1359 N N . LEU A 1 168 ? 1.421 -5.976 1.315 1.00 91.94 168 LEU A N 1
ATOM 1360 C CA . LEU A 1 168 ? 1.599 -6.558 2.647 1.00 91.94 168 LEU A CA 1
ATOM 1361 C C . LEU A 1 168 ? 0.843 -5.770 3.722 1.00 91.94 168 LEU A C 1
ATOM 1363 O O . LEU A 1 168 ? 0.179 -6.370 4.562 1.00 91.94 168 LEU A O 1
ATOM 1367 N N . ARG A 1 169 ? 0.873 -4.432 3.677 1.00 92.69 169 ARG A N 1
ATOM 1368 C CA . ARG A 1 169 ? 0.129 -3.588 4.627 1.00 92.69 169 ARG A CA 1
ATOM 1369 C C . ARG A 1 169 ? -1.385 -3.742 4.483 1.00 92.69 169 ARG A C 1
ATOM 1371 O O . ARG A 1 169 ? -2.074 -3.781 5.493 1.00 92.69 169 ARG A O 1
ATOM 1378 N N . LEU A 1 170 ? -1.905 -3.888 3.266 1.00 90.31 170 LEU A N 1
ATOM 1379 C CA . LEU A 1 170 ? -3.324 -4.167 3.026 1.00 90.31 170 LEU A CA 1
ATOM 1380 C C . LEU A 1 170 ? -3.746 -5.512 3.614 1.00 90.31 170 LEU A C 1
ATOM 1382 O O . LEU A 1 170 ? -4.781 -5.587 4.270 1.00 90.31 170 LEU A O 1
ATOM 1386 N N . VAL A 1 171 ? -2.943 -6.559 3.409 1.00 92.12 171 VAL A N 1
ATOM 1387 C CA . VAL A 1 171 ? -3.198 -7.875 4.011 1.00 92.12 171 VAL A CA 1
ATOM 1388 C C . VAL A 1 171 ? -3.200 -7.768 5.536 1.00 92.12 171 VAL A C 1
ATOM 1390 O O . VAL A 1 171 ? -4.164 -8.199 6.163 1.00 92.12 171 VAL A O 1
ATOM 1393 N N . SER A 1 172 ? -2.200 -7.102 6.122 1.00 93.25 172 SER A N 1
ATOM 1394 C CA . SER A 1 172 ? -2.146 -6.861 7.569 1.00 93.25 172 SER A CA 1
ATOM 1395 C C . SER A 1 172 ? -3.337 -6.050 8.082 1.00 93.25 172 SER A C 1
ATOM 1397 O O . SER A 1 172 ? -3.838 -6.323 9.167 1.00 93.25 172 SER A O 1
ATOM 1399 N N . LEU A 1 173 ? -3.820 -5.064 7.320 1.00 91.69 173 LEU A N 1
ATOM 1400 C CA . LEU A 1 173 ? -4.996 -4.278 7.692 1.00 91.69 173 LEU A CA 1
ATOM 1401 C C . LEU A 1 173 ? -6.269 -5.133 7.674 1.00 91.69 173 LEU A C 1
ATOM 1403 O O . LEU A 1 173 ? -7.086 -5.019 8.585 1.00 91.69 173 LEU A O 1
ATOM 1407 N N . ILE A 1 174 ? -6.418 -6.010 6.674 1.00 91.62 174 ILE A N 1
ATOM 1408 C CA . ILE A 1 174 ? -7.524 -6.973 6.618 1.00 91.62 174 ILE A CA 1
ATOM 1409 C C . ILE A 1 174 ? -7.455 -7.927 7.813 1.00 91.62 174 ILE A C 1
ATOM 1411 O O . ILE A 1 174 ? -8.482 -8.171 8.443 1.00 91.62 174 ILE A O 1
ATOM 1415 N N . ASP A 1 175 ? -6.272 -8.439 8.152 1.00 91.62 175 ASP A N 1
ATOM 1416 C CA . ASP A 1 175 ? -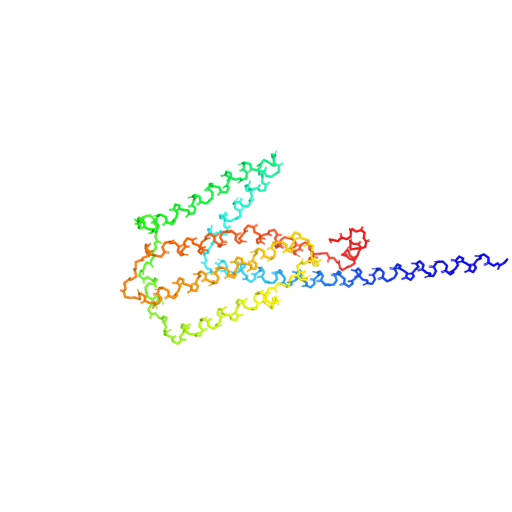6.093 -9.343 9.291 1.00 91.62 175 ASP A CA 1
ATOM 1417 C C . ASP A 1 175 ? -6.413 -8.654 10.620 1.00 91.62 175 ASP A C 1
ATOM 1419 O O . ASP A 1 175 ? -7.252 -9.148 11.373 1.00 91.62 175 ASP A O 1
ATOM 1423 N N . ASN A 1 176 ? -5.839 -7.475 10.870 1.00 91.38 176 ASN A N 1
ATOM 1424 C CA . ASN A 1 176 ? -6.096 -6.702 12.087 1.00 91.38 176 ASN A CA 1
ATOM 1425 C C . ASN A 1 176 ? -7.575 -6.310 12.210 1.00 91.38 176 ASN A C 1
ATOM 1427 O O . ASN A 1 176 ? -8.169 -6.467 13.275 1.00 91.38 176 ASN A O 1
ATOM 1431 N N . GLY A 1 177 ? -8.193 -5.855 11.115 1.00 90.38 177 GLY A N 1
ATOM 1432 C CA . GLY A 1 177 ? -9.614 -5.513 11.089 1.00 90.38 177 GLY A CA 1
ATOM 1433 C C . GLY A 1 177 ? -10.514 -6.731 11.304 1.00 90.38 177 GLY A C 1
ATOM 1434 O O . GLY A 1 177 ? -11.526 -6.634 11.993 1.00 90.38 177 GLY A O 1
ATOM 1435 N N . THR A 1 178 ? -10.128 -7.892 10.770 1.00 90.94 178 THR A N 1
ATOM 1436 C CA . THR A 1 178 ? -10.851 -9.154 10.980 1.00 90.94 178 THR A CA 1
ATOM 1437 C C . THR A 1 178 ? -10.777 -9.597 12.436 1.00 90.94 178 THR A C 1
ATOM 1439 O O . THR A 1 178 ? -11.810 -9.928 13.012 1.00 90.94 178 THR A O 1
ATOM 1442 N N . ILE A 1 179 ? -9.587 -9.569 13.042 1.00 90.12 179 ILE A N 1
ATOM 1443 C CA . ILE A 1 179 ? -9.379 -9.920 14.456 1.00 90.12 179 ILE A CA 1
ATOM 1444 C C . ILE A 1 179 ? -10.195 -8.994 15.357 1.00 90.12 179 ILE A C 1
ATOM 1446 O O . ILE A 1 179 ? -10.965 -9.475 16.187 1.00 90.12 179 ILE A O 1
ATOM 1450 N N . LEU A 1 180 ? -10.096 -7.679 15.137 1.00 89.94 180 LEU A N 1
ATOM 1451 C CA . LEU A 1 180 ? -10.874 -6.691 15.881 1.00 89.94 180 LEU A CA 1
ATOM 1452 C C . LEU A 1 180 ? -12.373 -6.991 15.784 1.00 89.94 180 LEU A C 1
ATOM 1454 O O . LEU A 1 180 ? -13.075 -7.010 16.790 1.00 89.94 180 LEU A O 1
ATOM 1458 N N . LEU A 1 181 ? -12.871 -7.274 14.580 1.00 88.44 181 LEU A N 1
ATOM 1459 C CA . LEU A 1 181 ? -14.290 -7.529 14.365 1.00 88.44 181 LEU A CA 1
ATOM 1460 C C . LEU A 1 181 ? -14.751 -8.861 14.984 1.00 88.44 181 LEU A C 1
ATOM 1462 O O . LEU A 1 181 ? -15.869 -8.920 15.495 1.00 88.44 181 LEU A O 1
ATOM 1466 N N . ILE A 1 182 ? -13.898 -9.893 15.014 1.00 87.94 182 ILE A N 1
ATOM 1467 C CA . ILE A 1 182 ? -14.152 -11.136 15.762 1.00 87.94 182 ILE A CA 1
ATOM 1468 C C . ILE A 1 182 ? -14.294 -10.826 17.254 1.00 87.94 182 ILE A C 1
ATOM 1470 O O . ILE A 1 182 ? -15.347 -11.132 17.814 1.00 87.94 182 ILE A O 1
ATOM 1474 N N . HIS A 1 183 ? -13.313 -10.152 17.866 1.00 87.00 183 HIS A N 1
ATOM 1475 C CA . HIS A 1 183 ? -13.343 -9.840 19.300 1.00 87.00 183 HIS A CA 1
ATOM 1476 C C . HIS A 1 183 ? -14.565 -8.985 19.678 1.00 87.00 183 HIS A C 1
ATOM 1478 O O . HIS A 1 183 ? -15.273 -9.277 20.645 1.00 87.00 183 HIS A O 1
ATOM 1484 N N . LEU A 1 184 ? -14.883 -7.975 18.863 1.00 86.38 184 LEU A N 1
ATOM 1485 C CA . LEU A 1 184 ? -16.086 -7.155 19.031 1.00 86.38 184 LEU A CA 1
ATOM 1486 C C . LEU A 1 184 ? -17.371 -7.993 18.925 1.00 86.38 184 LEU A C 1
ATOM 1488 O O . LEU A 1 184 ? -18.341 -7.748 19.644 1.00 86.38 184 LEU A O 1
ATOM 1492 N N . SER A 1 185 ? -17.390 -8.988 18.035 1.00 84.56 185 SER A N 1
ATOM 1493 C CA . SER A 1 185 ? -18.537 -9.877 17.847 1.00 84.56 185 SER A CA 1
ATOM 1494 C C . SER A 1 185 ? -18.696 -10.926 18.952 1.00 84.56 185 SER A C 1
ATOM 1496 O O . SER A 1 185 ? -19.792 -11.458 19.099 1.00 84.56 185 SER A O 1
ATOM 1498 N N . GLU A 1 186 ? -17.658 -11.230 19.724 1.00 83.81 186 GLU A N 1
ATOM 1499 C CA . GLU A 1 186 ? -17.739 -12.151 20.865 1.00 83.81 186 GLU A CA 1
ATOM 1500 C C . GLU A 1 186 ? -18.241 -11.425 22.125 1.00 83.81 186 GLU A C 1
ATOM 1502 O O . GLU A 1 186 ? -19.033 -11.980 22.883 1.00 83.81 186 GLU A O 1
ATOM 1507 N N . ASN A 1 187 ? -17.905 -10.139 22.280 1.00 80.38 187 ASN A N 1
ATOM 1508 C CA . ASN A 1 187 ? -18.218 -9.326 23.464 1.00 80.38 187 ASN A CA 1
ATOM 1509 C C . ASN A 1 187 ? -19.361 -8.312 23.246 1.00 80.38 187 ASN A C 1
ATOM 1511 O O . ASN A 1 187 ? -19.323 -7.184 23.738 1.00 80.38 187 ASN A O 1
ATOM 1515 N N . ARG A 1 188 ? -20.409 -8.693 22.503 1.00 73.56 188 ARG A N 1
ATOM 1516 C CA . ARG A 1 188 ? -21.457 -7.763 22.009 1.00 73.56 188 ARG A CA 1
ATOM 1517 C C . ARG A 1 188 ? -22.253 -7.030 23.090 1.00 73.56 188 ARG A C 1
ATOM 1519 O O . ARG A 1 188 ? -22.864 -5.998 22.805 1.00 73.56 188 ARG A O 1
ATOM 1526 N N . GLU A 1 189 ? -22.326 -7.596 24.290 1.00 73.31 189 GLU A N 1
ATOM 1527 C CA . GLU A 1 189 ? -23.178 -7.096 25.375 1.00 73.31 189 GLU A CA 1
ATOM 1528 C C . GLU A 1 189 ? -22.464 -6.093 26.290 1.00 73.31 189 GLU A C 1
ATOM 1530 O O . GLU A 1 189 ? -23.125 -5.251 26.896 1.00 73.31 189 GLU A O 1
ATOM 1535 N N . GLN A 1 190 ? -21.131 -6.139 26.355 1.00 75.81 190 GLN A N 1
ATOM 1536 C CA . GLN A 1 190 ? -20.303 -5.306 27.234 1.00 75.81 190 GLN A CA 1
ATOM 1537 C C . GLN A 1 190 ? -19.096 -4.772 26.458 1.00 75.81 190 GLN A C 1
ATOM 1539 O O . GLN A 1 190 ? -17.951 -5.132 26.708 1.00 75.81 190 GLN A O 1
ATOM 1544 N N . LEU A 1 191 ? -19.371 -3.929 25.465 1.00 80.38 191 LEU A N 1
ATOM 1545 C CA . LEU A 1 191 ? -18.325 -3.299 24.669 1.00 80.38 191 LEU A CA 1
ATOM 1546 C C . LEU A 1 191 ? -17.670 -2.165 25.451 1.00 80.38 191 LEU A C 1
ATOM 1548 O O . LEU A 1 191 ? -18.269 -1.103 25.626 1.00 80.38 191 LEU A O 1
ATOM 1552 N N . ASP A 1 192 ? -16.423 -2.381 25.855 1.00 83.81 192 ASP A N 1
ATOM 1553 C CA . ASP A 1 192 ? -15.537 -1.329 26.328 1.00 83.81 192 ASP A CA 1
ATOM 1554 C C . ASP A 1 192 ? -14.420 -1.091 25.311 1.00 83.81 192 ASP A C 1
ATOM 1556 O O . ASP A 1 192 ? -13.616 -1.974 25.021 1.00 83.81 192 ASP A O 1
ATOM 1560 N N . ILE A 1 193 ? -14.372 0.104 24.722 1.00 82.44 193 ILE A N 1
ATOM 1561 C CA . ILE A 1 193 ? -13.418 0.382 23.645 1.00 82.44 193 ILE A CA 1
ATOM 1562 C C . ILE A 1 193 ? -11.967 0.447 24.129 1.00 82.44 193 ILE A C 1
ATOM 1564 O O . ILE A 1 193 ? -11.047 0.250 23.332 1.00 82.44 193 ILE A O 1
ATOM 1568 N N . SER A 1 194 ? -11.748 0.686 25.427 1.00 86.62 194 SER A N 1
ATOM 1569 C CA . SER A 1 194 ? -10.401 0.675 26.005 1.00 86.62 194 SER A CA 1
ATOM 1570 C C . SER A 1 194 ? -9.724 -0.687 25.872 1.00 86.62 194 SER A C 1
ATOM 1572 O O . SER A 1 194 ? -8.500 -0.737 25.716 1.00 86.62 194 SER A O 1
ATOM 1574 N N . ASP A 1 195 ? -10.513 -1.764 25.872 1.00 87.44 195 ASP A N 1
ATOM 1575 C CA . ASP A 1 195 ? -10.020 -3.142 25.797 1.00 87.44 195 ASP A CA 1
ATOM 1576 C C . ASP A 1 195 ? -9.463 -3.476 24.410 1.00 87.44 195 ASP A C 1
ATOM 1578 O O . ASP A 1 195 ? -8.599 -4.336 24.290 1.00 87.44 195 ASP A O 1
ATOM 1582 N N . TYR A 1 196 ? -9.890 -2.734 23.383 1.00 88.44 196 TYR A N 1
ATOM 1583 C CA . TYR A 1 196 ? -9.466 -2.901 21.988 1.00 88.44 196 TYR A CA 1
ATOM 1584 C C . TYR A 1 196 ? -8.473 -1.824 21.534 1.00 88.44 196 TYR A C 1
ATOM 1586 O O . TYR A 1 196 ? -8.257 -1.617 20.336 1.00 88.44 196 TYR A O 1
ATOM 1594 N N . SER A 1 197 ? -7.903 -1.071 22.481 1.00 89.38 197 SER A N 1
ATOM 1595 C CA . SER A 1 197 ? -7.009 0.052 22.178 1.00 89.38 197 SER A CA 1
ATOM 1596 C C . SER A 1 197 ? -5.788 -0.371 21.357 1.00 89.38 197 SER A C 1
ATOM 1598 O O . SER A 1 197 ? -5.386 0.367 20.454 1.00 89.38 197 SER A O 1
ATOM 1600 N N . ASP A 1 198 ? -5.228 -1.555 21.618 1.00 90.69 198 ASP A N 1
ATOM 1601 C CA . ASP A 1 198 ? -4.082 -2.092 20.881 1.00 90.69 198 ASP A CA 1
ATOM 1602 C C . ASP A 1 198 ? -4.458 -2.505 19.447 1.00 90.69 198 ASP A C 1
ATOM 1604 O O . ASP A 1 198 ? -3.754 -2.141 18.503 1.00 90.69 198 ASP A O 1
ATOM 1608 N N . GLU A 1 199 ? -5.582 -3.192 19.236 1.00 90.31 199 GLU A N 1
ATOM 1609 C CA . GLU A 1 199 ? -6.052 -3.585 17.902 1.00 90.31 199 GLU A CA 1
ATOM 1610 C C . GLU A 1 199 ? -6.424 -2.373 17.043 1.00 90.31 199 GLU A C 1
ATOM 1612 O O . GLU A 1 199 ? -6.048 -2.304 15.867 1.00 90.31 199 GLU A O 1
ATOM 1617 N N . ILE A 1 200 ? -7.114 -1.386 17.628 1.00 89.69 200 ILE A N 1
ATOM 1618 C CA . ILE A 1 200 ? -7.432 -0.122 16.951 1.00 89.69 200 ILE A CA 1
ATOM 1619 C C . ILE A 1 200 ? -6.136 0.604 16.584 1.00 89.69 200 ILE A C 1
ATOM 1621 O O . ILE A 1 200 ? -5.980 1.047 15.443 1.00 89.69 200 ILE A O 1
ATOM 1625 N N . TYR A 1 201 ? -5.178 0.677 17.512 1.00 91.69 201 TYR A N 1
ATOM 1626 C CA . TYR A 1 201 ? -3.858 1.247 17.252 1.00 91.69 201 TYR A CA 1
ATOM 1627 C C . TYR A 1 201 ? -3.153 0.553 16.084 1.00 91.69 201 TYR A C 1
ATOM 1629 O O . TYR A 1 201 ? -2.653 1.242 15.196 1.00 91.69 201 TYR A O 1
ATOM 1637 N N . GLN A 1 202 ? -3.145 -0.783 16.028 1.00 92.44 202 GLN A N 1
ATOM 1638 C CA . GLN A 1 202 ? -2.521 -1.510 14.919 1.00 92.44 202 GLN A CA 1
ATOM 1639 C C . GLN A 1 202 ? -3.223 -1.238 13.585 1.00 92.44 202 GLN A C 1
ATOM 1641 O O . GLN A 1 202 ? -2.544 -1.038 12.575 1.00 92.44 202 GLN A O 1
ATOM 1646 N N . CYS A 1 203 ? -4.558 -1.167 13.564 1.00 91.19 203 CYS A N 1
ATOM 1647 C CA . CYS A 1 203 ? -5.311 -0.808 12.359 1.00 91.19 203 CYS A CA 1
ATOM 1648 C C . CYS A 1 203 ? -4.936 0.594 11.862 1.00 91.19 203 CYS A C 1
ATOM 1650 O O . CYS A 1 203 ? -4.598 0.771 10.689 1.00 91.19 203 CYS A O 1
ATOM 1652 N N . VAL A 1 204 ? -4.937 1.584 12.761 1.00 91.69 204 VAL A N 1
ATOM 1653 C CA . VAL A 1 204 ? -4.587 2.972 12.427 1.00 91.69 204 VAL A CA 1
ATOM 1654 C C . VAL A 1 204 ? -3.133 3.068 11.978 1.00 91.69 204 VAL A C 1
ATOM 1656 O O . VAL A 1 204 ? -2.857 3.660 10.939 1.00 91.69 204 VAL A O 1
ATOM 1659 N N . ARG A 1 205 ? -2.204 2.445 12.709 1.00 93.56 205 ARG A N 1
ATOM 1660 C CA . ARG A 1 205 ? -0.774 2.449 12.390 1.00 93.56 205 ARG A CA 1
ATOM 1661 C C . ARG A 1 205 ? -0.498 1.858 11.012 1.00 93.56 205 ARG A C 1
ATOM 1663 O O . ARG A 1 205 ? 0.195 2.483 10.213 1.00 93.56 205 ARG A O 1
ATOM 1670 N N . VAL A 1 206 ? -1.049 0.681 10.708 1.00 93.12 206 VAL A N 1
ATOM 1671 C CA . VAL A 1 206 ? -0.885 0.056 9.385 1.00 93.12 206 VAL A CA 1
ATOM 1672 C C . VAL A 1 206 ? -1.513 0.924 8.293 1.00 93.12 206 VAL A C 1
ATOM 1674 O O . VAL A 1 206 ? -0.901 1.096 7.238 1.00 93.12 206 VAL A O 1
ATOM 1677 N N . GLY A 1 207 ? -2.680 1.521 8.559 1.00 91.19 207 GLY A N 1
ATOM 1678 C CA . GLY A 1 207 ? -3.324 2.475 7.657 1.00 91.19 207 GLY A CA 1
ATOM 1679 C C . GLY A 1 207 ? -2.437 3.683 7.346 1.00 91.19 207 GLY A C 1
ATOM 1680 O O . GLY A 1 207 ? -2.204 3.977 6.178 1.00 91.19 207 GLY A O 1
ATOM 1681 N N . VAL A 1 208 ? -1.880 4.335 8.371 1.00 92.56 208 VAL A N 1
ATOM 1682 C CA . VAL A 1 208 ? -0.962 5.480 8.226 1.00 92.56 208 VAL A CA 1
ATOM 1683 C C . VAL A 1 208 ? 0.264 5.093 7.402 1.00 92.56 208 VAL A C 1
ATOM 1685 O O . VAL A 1 208 ? 0.603 5.778 6.437 1.00 92.56 208 VAL A O 1
ATOM 1688 N N . LEU A 1 209 ? 0.901 3.967 7.734 1.00 92.06 209 LEU A N 1
ATOM 1689 C CA . LEU A 1 209 ? 2.077 3.488 7.009 1.00 92.06 209 LEU A CA 1
ATOM 1690 C C . LEU A 1 209 ? 1.750 3.194 5.540 1.00 92.06 209 LEU A C 1
ATOM 1692 O O . LEU A 1 209 ? 2.540 3.518 4.662 1.00 92.06 209 LEU A O 1
ATOM 1696 N N . MET A 1 210 ? 0.581 2.626 5.232 1.00 90.44 210 MET A N 1
ATOM 1697 C CA . MET A 1 210 ? 0.170 2.346 3.850 1.00 90.44 210 MET A CA 1
ATOM 1698 C C . MET A 1 210 ? 0.188 3.607 2.969 1.00 90.44 210 MET A C 1
ATOM 1700 O O . MET A 1 210 ? 0.621 3.539 1.817 1.00 90.44 210 MET A O 1
ATOM 1704 N N . TYR A 1 211 ? -0.209 4.763 3.511 1.00 89.12 211 TYR A N 1
ATOM 1705 C CA . TYR A 1 211 ? -0.248 6.021 2.758 1.00 89.12 211 TYR A CA 1
ATOM 1706 C C . TYR A 1 211 ? 1.119 6.636 2.463 1.00 89.12 211 TYR A C 1
ATOM 1708 O O . TYR A 1 211 ? 1.222 7.445 1.537 1.00 89.12 211 TYR A O 1
ATOM 1716 N N . GLN A 1 212 ? 2.181 6.203 3.148 1.00 89.50 212 GLN A N 1
ATOM 1717 C CA . GLN A 1 212 ? 3.542 6.624 2.806 1.00 89.50 212 GLN A CA 1
ATOM 1718 C C . GLN A 1 212 ? 3.921 6.211 1.376 1.00 89.50 212 GLN A C 1
ATOM 1720 O O . GLN A 1 212 ? 4.590 6.964 0.670 1.00 89.50 212 GLN A O 1
ATOM 1725 N N . ASP A 1 213 ? 3.447 5.050 0.918 1.00 90.19 213 ASP A N 1
ATOM 1726 C CA . ASP A 1 213 ? 3.770 4.517 -0.409 1.00 90.19 213 ASP A CA 1
ATOM 1727 C C . ASP A 1 213 ? 2.681 4.787 -1.453 1.00 90.19 213 ASP A C 1
ATOM 1729 O O . ASP A 1 213 ? 2.942 4.731 -2.653 1.00 90.19 213 ASP A O 1
ATOM 1733 N N . PHE A 1 214 ? 1.463 5.117 -1.022 1.00 90.38 214 PHE A N 1
ATOM 1734 C CA . PHE A 1 214 ? 0.298 5.229 -1.899 1.00 90.38 214 PHE A CA 1
ATOM 1735 C C . PHE A 1 214 ? 0.427 6.334 -2.956 1.00 90.38 214 PHE A C 1
ATOM 1737 O O . PHE A 1 214 ? 0.287 6.077 -4.154 1.00 90.38 214 PHE A O 1
ATOM 1744 N N . LYS A 1 215 ? 0.709 7.568 -2.524 1.00 87.50 215 LYS A N 1
ATOM 1745 C CA . LYS A 1 215 ? 0.862 8.725 -3.415 1.00 87.50 215 LYS A CA 1
ATOM 1746 C C . LYS A 1 215 ? 2.032 8.579 -4.401 1.00 87.50 215 LYS A C 1
ATOM 1748 O O . LYS A 1 215 ? 1.769 8.702 -5.596 1.00 87.50 215 LYS A O 1
ATOM 1753 N N . PRO A 1 216 ? 3.276 8.265 -3.979 1.00 89.38 216 PRO A N 1
ATOM 1754 C CA . PRO A 1 216 ? 4.378 8.122 -4.932 1.00 89.38 216 PRO A CA 1
ATOM 1755 C C . PRO A 1 216 ? 4.128 6.987 -5.931 1.00 89.38 216 PRO A C 1
ATOM 1757 O O . PRO A 1 216 ? 4.424 7.134 -7.116 1.00 89.38 216 PRO A O 1
ATOM 1760 N N . LEU A 1 217 ? 3.508 5.886 -5.492 1.00 92.69 217 LEU A N 1
ATOM 1761 C CA . LEU A 1 217 ? 3.127 4.799 -6.390 1.00 92.69 217 LEU A CA 1
ATOM 1762 C C . LEU A 1 217 ? 2.096 5.256 -7.437 1.00 92.69 217 LEU A C 1
ATOM 1764 O O . LEU A 1 217 ? 2.211 4.905 -8.613 1.00 92.69 217 LEU A O 1
ATOM 1768 N N . LYS A 1 218 ? 1.117 6.076 -7.032 1.00 91.69 218 LYS A N 1
ATOM 1769 C CA . LYS A 1 218 ? 0.131 6.678 -7.940 1.00 91.69 218 LYS A CA 1
ATOM 1770 C C . LYS A 1 218 ? 0.793 7.599 -8.962 1.00 91.69 218 LYS A C 1
ATOM 1772 O O . LYS A 1 218 ? 0.556 7.436 -10.156 1.00 91.69 218 LYS A O 1
ATOM 1777 N N . GLU A 1 219 ? 1.644 8.514 -8.509 1.00 91.38 219 GLU A N 1
ATOM 1778 C CA . GLU A 1 219 ? 2.349 9.474 -9.368 1.00 91.38 219 GLU A CA 1
ATOM 1779 C C . GLU A 1 219 ? 3.237 8.763 -10.402 1.00 91.38 219 GLU A C 1
ATOM 1781 O O . GLU A 1 219 ? 3.225 9.110 -11.585 1.00 91.38 219 GLU A O 1
ATOM 1786 N N . GLN A 1 220 ? 3.954 7.712 -9.991 1.00 91.44 220 GLN A N 1
ATOM 1787 C CA . GLN A 1 220 ? 4.761 6.890 -10.899 1.00 91.44 220 GLN A CA 1
ATOM 1788 C C . GLN A 1 220 ? 3.895 6.149 -11.924 1.00 91.44 220 GLN A C 1
ATOM 1790 O O . GLN A 1 220 ? 4.216 6.130 -13.118 1.00 91.44 220 GLN A O 1
ATOM 1795 N N . ALA A 1 221 ? 2.774 5.572 -11.487 1.00 92.94 221 ALA A N 1
ATOM 1796 C CA . ALA A 1 221 ? 1.848 4.891 -12.382 1.00 92.94 221 ALA A CA 1
ATOM 1797 C C . ALA A 1 221 ? 1.242 5.862 -13.409 1.00 92.94 221 ALA A C 1
ATOM 1799 O O . ALA A 1 221 ? 1.205 5.547 -14.603 1.00 92.94 221 ALA A O 1
ATOM 1800 N N . GLU A 1 222 ? 0.815 7.050 -12.972 1.00 93.69 222 GLU A N 1
ATOM 1801 C CA . GLU A 1 222 ? 0.289 8.118 -13.829 1.00 93.69 222 GLU A CA 1
ATOM 1802 C C . GLU A 1 222 ? 1.337 8.604 -14.828 1.00 93.69 222 GLU A C 1
ATOM 1804 O O . GLU A 1 222 ? 1.049 8.693 -16.027 1.00 93.69 222 GLU A O 1
ATOM 1809 N N . PHE A 1 223 ? 2.576 8.817 -14.379 1.00 92.75 223 PHE A N 1
ATOM 1810 C CA . PHE A 1 223 ? 3.683 9.183 -15.255 1.00 92.75 223 PHE A CA 1
ATOM 1811 C C . PHE A 1 223 ? 3.856 8.173 -16.395 1.00 92.75 223 PHE A C 1
ATOM 1813 O O . PHE A 1 223 ? 3.892 8.575 -17.558 1.00 92.75 223 PHE A O 1
ATOM 1820 N N . VAL A 1 224 ? 3.885 6.868 -16.102 1.00 92.25 224 VAL A N 1
ATOM 1821 C CA . VAL A 1 224 ? 3.977 5.821 -17.137 1.00 92.25 224 VAL A CA 1
ATOM 1822 C C . VAL A 1 224 ? 2.759 5.845 -18.069 1.00 92.25 224 VAL A C 1
ATOM 1824 O O . VAL A 1 224 ? 2.918 5.750 -19.288 1.00 92.25 224 VAL A O 1
ATOM 1827 N N . ASN A 1 225 ? 1.548 6.033 -17.535 1.00 92.00 225 ASN A N 1
ATOM 1828 C CA . ASN A 1 225 ? 0.319 6.028 -18.336 1.00 92.00 225 ASN A CA 1
ATOM 1829 C C . ASN A 1 225 ? 0.261 7.188 -19.346 1.00 92.00 225 ASN A C 1
ATOM 1831 O O . ASN A 1 225 ? -0.224 7.004 -20.471 1.00 92.00 225 ASN A O 1
ATOM 1835 N N . THR A 1 226 ? 0.774 8.366 -18.963 1.00 93.31 226 THR A N 1
ATOM 1836 C CA . THR A 1 226 ? 0.826 9.555 -19.836 1.00 93.31 226 THR A CA 1
ATOM 1837 C C . THR A 1 226 ? 1.799 9.396 -21.006 1.00 93.31 226 THR A C 1
ATOM 1839 O O . THR A 1 226 ? 1.655 10.073 -22.026 1.00 93.31 226 THR A O 1
ATOM 1842 N N . GLN A 1 227 ? 2.767 8.478 -20.921 1.00 92.88 227 GLN A N 1
ATOM 1843 C CA . GLN A 1 227 ? 3.728 8.258 -21.999 1.00 92.88 227 GLN A CA 1
ATOM 1844 C C . GLN A 1 227 ? 3.119 7.457 -23.157 1.00 92.88 227 GLN A C 1
ATOM 1846 O O . GLN A 1 227 ? 2.332 6.526 -22.967 1.00 92.88 227 GLN A O 1
ATOM 1851 N N . SER A 1 228 ? 3.500 7.786 -24.394 1.00 94.50 228 SER A N 1
ATOM 1852 C CA . SER A 1 228 ? 3.157 6.961 -25.557 1.00 94.50 228 SER A CA 1
ATOM 1853 C C . SER A 1 228 ? 3.937 5.641 -25.536 1.00 94.50 228 SER A C 1
ATOM 1855 O O . SER A 1 228 ? 5.040 5.571 -24.996 1.00 94.50 228 SER A O 1
ATOM 1857 N N . ILE A 1 229 ? 3.388 4.593 -26.162 1.00 93.75 229 ILE A N 1
ATOM 1858 C CA . ILE A 1 229 ? 4.066 3.286 -26.273 1.00 93.75 229 ILE A CA 1
ATOM 1859 C C . ILE A 1 229 ? 5.427 3.449 -26.959 1.00 93.75 229 ILE A C 1
ATOM 1861 O O . ILE A 1 229 ? 6.410 2.859 -26.525 1.00 93.75 229 ILE A O 1
ATOM 1865 N N . PHE A 1 230 ? 5.506 4.308 -27.977 1.00 92.25 230 PHE A N 1
ATOM 1866 C CA . PHE A 1 230 ? 6.756 4.615 -28.666 1.00 92.25 230 PHE A CA 1
ATOM 1867 C C . PHE A 1 230 ? 7.803 5.238 -27.730 1.00 92.25 230 PHE A C 1
ATOM 1869 O O . PHE A 1 230 ? 8.948 4.796 -27.712 1.00 92.25 230 PHE A O 1
ATOM 1876 N N . LYS A 1 231 ? 7.410 6.212 -26.895 1.00 92.00 231 LYS A N 1
ATOM 1877 C CA . LYS A 1 231 ? 8.320 6.848 -25.929 1.00 92.00 231 LYS A CA 1
ATOM 1878 C C . LYS A 1 231 ? 8.837 5.847 -24.891 1.00 92.00 231 LYS A C 1
ATOM 1880 O O . LYS A 1 231 ? 10.029 5.842 -24.601 1.00 92.00 231 LYS A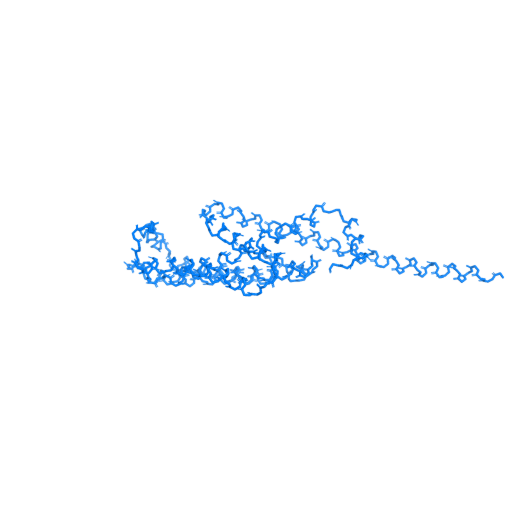 O 1
ATOM 1885 N N . LEU A 1 232 ? 7.960 4.980 -24.384 1.00 92.06 232 LEU A N 1
ATOM 1886 C CA . LEU A 1 232 ? 8.340 3.895 -23.474 1.00 92.06 232 LEU A CA 1
ATOM 1887 C C . LEU A 1 232 ? 9.278 2.889 -24.153 1.00 92.06 232 LEU A C 1
ATOM 1889 O O . LEU A 1 232 ? 10.275 2.496 -23.564 1.00 92.06 232 LEU A O 1
ATOM 1893 N N . THR A 1 233 ? 9.010 2.539 -25.414 1.00 92.25 233 THR A N 1
ATOM 1894 C CA . THR A 1 233 ? 9.861 1.636 -26.209 1.00 92.25 233 THR A CA 1
ATOM 1895 C C . THR A 1 233 ? 11.276 2.195 -26.328 1.00 92.25 233 THR A C 1
ATOM 1897 O O . THR A 1 233 ? 12.235 1.502 -26.007 1.00 92.25 233 THR A O 1
ATOM 1900 N N . LEU A 1 234 ? 11.417 3.472 -26.701 1.00 91.31 234 LEU A N 1
ATOM 1901 C CA . LEU A 1 234 ? 12.724 4.131 -26.767 1.00 91.31 234 LEU A CA 1
ATOM 1902 C C . LEU A 1 234 ? 13.423 4.174 -25.402 1.00 91.31 234 LEU A C 1
ATOM 1904 O O . LEU A 1 234 ? 14.625 3.937 -25.325 1.00 91.31 234 LEU A O 1
ATOM 1908 N N . LYS A 1 235 ? 12.681 4.436 -24.318 1.00 89.00 235 LYS A N 1
ATOM 1909 C CA . LYS A 1 235 ? 13.236 4.428 -22.957 1.00 89.00 235 LYS A CA 1
ATOM 1910 C C . LYS A 1 235 ? 13.770 3.042 -22.575 1.00 89.00 235 LYS A C 1
ATOM 1912 O O . LYS A 1 235 ? 14.884 2.952 -22.069 1.00 89.00 235 LYS A O 1
ATOM 1917 N N . ASN A 1 236 ? 13.018 1.984 -22.875 1.00 89.56 236 ASN A N 1
ATOM 1918 C CA . ASN A 1 236 ? 13.425 0.601 -22.618 1.00 89.56 236 ASN A CA 1
ATOM 1919 C C . ASN A 1 236 ? 14.653 0.201 -23.452 1.00 89.56 236 ASN A C 1
ATOM 1921 O O . ASN A 1 236 ? 15.484 -0.559 -22.969 1.00 89.56 236 ASN A O 1
ATOM 1925 N N . MET A 1 237 ? 14.806 0.753 -24.663 1.00 86.12 237 MET A N 1
ATOM 1926 C CA . MET A 1 237 ? 15.980 0.507 -25.508 1.00 86.12 237 MET A CA 1
ATOM 1927 C C . MET A 1 237 ? 17.256 1.219 -25.037 1.00 86.12 237 MET A C 1
ATOM 1929 O O . MET A 1 237 ? 18.350 0.719 -25.268 1.00 86.12 237 MET A O 1
ATOM 1933 N N . VAL A 1 238 ? 17.142 2.418 -24.461 1.00 82.12 238 VAL A N 1
ATOM 1934 C CA . VAL A 1 238 ? 18.317 3.238 -24.107 1.00 82.12 238 VAL A CA 1
ATOM 1935 C C . VAL A 1 238 ? 18.741 3.027 -22.658 1.00 82.12 238 VAL A C 1
ATOM 1937 O O . VAL A 1 238 ? 19.932 3.011 -22.366 1.00 82.12 238 VAL A O 1
ATOM 1940 N N . GLY A 1 239 ? 17.775 2.919 -21.746 1.00 64.94 239 GLY A N 1
ATOM 1941 C CA . GLY A 1 239 ? 18.049 2.935 -20.314 1.00 64.94 239 GLY A CA 1
ATOM 1942 C C . GLY A 1 239 ? 18.100 1.560 -19.668 1.00 64.94 239 GLY A C 1
ATOM 1943 O O . GLY A 1 239 ? 18.865 1.373 -18.730 1.00 64.94 239 GLY A O 1
ATOM 1944 N N . GLY A 1 240 ? 17.246 0.626 -20.104 1.00 59.06 240 GLY A N 1
ATOM 1945 C CA . GLY A 1 240 ? 16.688 -0.333 -19.145 1.00 59.06 240 GLY A CA 1
ATOM 1946 C C . GLY A 1 240 ? 15.945 0.417 -18.020 1.00 59.06 240 GLY A C 1
ATOM 1947 O O . GLY A 1 240 ? 16.357 1.488 -17.577 1.00 59.06 240 GLY A O 1
ATOM 1948 N N . LEU A 1 241 ? 14.782 -0.070 -17.606 1.00 47.62 241 LEU A N 1
ATOM 1949 C CA . LEU A 1 241 ? 14.097 0.467 -16.423 1.00 47.62 241 LEU A CA 1
ATOM 1950 C C . LEU A 1 241 ? 14.482 -0.348 -15.192 1.00 47.62 241 LEU A C 1
ATOM 1952 O O . LEU A 1 241 ? 14.560 -1.587 -15.343 1.00 47.62 241 LEU A O 1
#

Mean predicted aligned error: 7.1 Å

Solvent-accessible surface area (backbone atoms only — not comparable to full-atom values): 12676 Å² total; per-residue (Å²): 144,59,68,67,60,54,52,52,51,50,51,50,52,51,52,49,53,52,51,53,51,50,51,53,21,41,52,50,23,52,51,29,42,53,37,20,49,54,44,43,53,45,53,50,54,51,56,49,51,39,67,76,64,71,48,55,67,42,45,51,53,11,42,51,54,39,50,54,46,53,51,44,51,72,73,70,59,48,65,69,61,46,52,52,52,51,49,53,53,53,49,54,50,48,49,52,25,51,36,42,48,67,63,40,86,86,62,89,68,65,60,64,63,50,45,58,56,46,66,66,61,44,72,68,55,50,54,55,47,54,53,50,49,54,52,48,44,51,32,44,73,71,24,73,72,41,68,34,71,68,44,26,44,62,66,14,67,69,47,25,53,40,51,51,52,39,52,53,33,51,44,50,37,52,51,40,51,48,53,48,51,50,55,50,60,72,39,58,90,72,79,57,68,39,81,45,17,66,50,53,37,52,34,50,51,38,50,18,57,35,31,46,40,47,58,62,48,46,53,54,23,50,56,52,51,75,47,51,58,67,60,40,17,53,46,42,69,74,64,59,111

Secondary structure (DSSP, 8-state):
--HHHHHHHHHHHHHHHHHHHHHHHHHHHHHHHHHHHHHHHHHHHHHHHHHHTT-HHHHHHHHHHHHHHHHHHHHT--HHHHHHHHHHHHHHHHHHHHHHHTT-TTS---HHHHHHHHHT--HHHHHHHHHHHHHHHHHHHTTSSS--HHHHHHH-HHHHHHHHHHHHHHHHHHHHHHHHHHHHHHSTTS--GGGGHHHHHHHHHHHHHHHHHHHHHHHHHHHHHHS-HHHHHHHHHHT--

Nearest PDB structures (foldseek):
  4tql-assembly2_B  TM=2.189E-01  e=3.107E-01  synthetic construct
  7sqc-assembly1_1K  TM=2.640E-01  e=5.400E+00  Chlamydomonas reinhardtii
  7n6g-assembly1_3Q  TM=1.888E-01  e=8.822E+00  Chlamydomonas reinhardtii